Protein AF-A0A8T3WHV6-F1 (afdb_monomer)

Foldseek 3Di:
DDPPPQPCPVVQLVLCVVVVLQKGWDFDPDDPPCQVVVLVVVQVVCVPQADPCLLQLVDDPVPLVRDWKKWFKWFADPNDIDTPTIDHTDSVQWDDDPRDIDGQPPDDQDDLVSQLVAGEMETEMEDSNQDQHDDPNNRVVCSSVVVSLVVCVVVVRRHDFYKYWYQRNNVSHITIIGMDGDDD

Sequence (184 aa):
MAERVLIGTNEVIDFCKSKKCGYYPAATNSLPHYADFVNRFLTEKAERDLPRAQLDGNVNAANLEHLVEIGGLLKIKEGMMTEIYYAKPEQSMVRVEGDKVVSYGGVPFFPINYFEQGGDIIDWHSHPDGEGNLSDGDVEHMIKTFTPVKMLKEMGYPVGELYFVLYLPHKRNSVWFVPKKIEQ

Radius of gyration: 16.07 Å; Cα contacts (8 Å, |Δi|>4): 315; chains: 1; bounding box: 41×39×43 Å

Structure (mmCIF, N/CA/C/O backbone):
data_AF-A0A8T3WHV6-F1
#
_entry.id   AF-A0A8T3WHV6-F1
#
loop_
_atom_site.group_PDB
_atom_site.id
_atom_site.type_symbol
_atom_site.label_atom_id
_atom_site.label_alt_id
_atom_site.label_comp_id
_atom_site.label_asym_id
_atom_site.label_entity_id
_atom_site.label_seq_id
_atom_site.pdbx_PDB_ins_code
_atom_site.Cartn_x
_atom_site.Cartn_y
_atom_site.Cartn_z
_atom_site.occupancy
_atom_site.B_iso_or_equiv
_atom_site.auth_seq_id
_atom_site.auth_comp_id
_atom_site.auth_asym_id
_atom_site.auth_atom_id
_atom_site.pdbx_PDB_model_num
ATOM 1 N N . MET A 1 1 ? -9.565 -24.590 -4.083 1.00 34.44 1 MET A N 1
ATOM 2 C CA . MET A 1 1 ? -9.096 -23.282 -3.583 1.00 34.44 1 MET A CA 1
ATOM 3 C C . MET A 1 1 ? -7.616 -23.435 -3.302 1.00 34.44 1 MET A C 1
ATOM 5 O O . MET A 1 1 ? -7.276 -24.282 -2.492 1.00 34.44 1 MET A O 1
ATOM 9 N N . ALA A 1 2 ? -6.751 -22.756 -4.055 1.00 28.64 2 ALA A N 1
ATOM 10 C CA . ALA A 1 2 ? -5.309 -22.842 -3.842 1.00 28.64 2 ALA A CA 1
ATOM 11 C C . ALA A 1 2 ? -4.931 -21.920 -2.677 1.00 28.64 2 ALA A C 1
ATOM 13 O O . ALA A 1 2 ? -5.203 -20.721 -2.749 1.00 28.6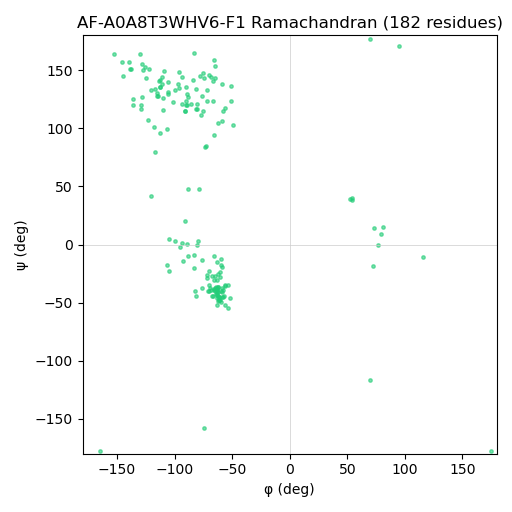4 2 ALA A O 1
ATOM 14 N N . GLU A 1 3 ? -4.334 -22.471 -1.619 1.00 31.12 3 GLU A N 1
ATOM 15 C CA . GLU A 1 3 ? -3.613 -21.67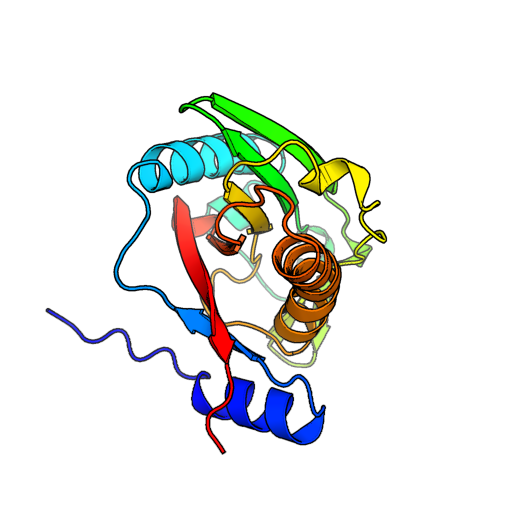4 -0.629 1.00 31.12 3 GLU A CA 1
ATOM 16 C C . GLU A 1 3 ? -2.502 -20.924 -1.363 1.00 31.12 3 GLU A C 1
ATOM 18 O O . GLU A 1 3 ? -1.505 -21.506 -1.790 1.00 31.12 3 GLU A O 1
ATOM 23 N N . ARG A 1 4 ? -2.680 -19.614 -1.545 1.00 38.31 4 ARG A N 1
ATOM 24 C CA . ARG A 1 4 ? -1.559 -18.726 -1.840 1.00 38.31 4 ARG A CA 1
ATOM 25 C C . ARG A 1 4 ? -0.774 -18.589 -0.544 1.00 38.31 4 ARG A C 1
ATOM 27 O O . ARG A 1 4 ? -1.024 -17.683 0.243 1.00 38.31 4 ARG A O 1
ATOM 34 N N . VAL A 1 5 ? 0.123 -19.538 -0.298 1.00 35.16 5 VAL A N 1
ATOM 35 C CA . VAL A 1 5 ? 1.152 -19.391 0.727 1.00 35.16 5 VAL A CA 1
ATOM 36 C C . VAL A 1 5 ? 2.004 -18.201 0.296 1.00 35.16 5 VAL A C 1
ATOM 38 O O . VAL A 1 5 ? 2.762 -18.291 -0.667 1.00 35.16 5 VAL A O 1
ATOM 41 N N . LEU A 1 6 ? 1.825 -17.063 0.967 1.00 45.34 6 LEU A N 1
ATOM 42 C CA . LEU A 1 6 ? 2.769 -15.954 0.908 1.00 45.34 6 LEU A CA 1
ATOM 43 C C . LEU A 1 6 ? 4.063 -16.435 1.556 1.00 45.34 6 LEU A C 1
ATOM 45 O O . LEU A 1 6 ? 4.218 -16.418 2.783 1.00 45.34 6 LEU A O 1
ATOM 49 N N . ILE A 1 7 ? 4.964 -16.929 0.710 1.00 42.69 7 ILE A N 1
ATOM 50 C CA . ILE A 1 7 ? 6.377 -17.073 1.045 1.00 42.69 7 ILE A CA 1
ATOM 51 C C . ILE A 1 7 ? 6.817 -15.699 1.575 1.00 42.69 7 ILE A C 1
ATOM 53 O O . ILE A 1 7 ? 6.563 -14.687 0.932 1.00 42.69 7 ILE A O 1
ATOM 57 N N . GLY A 1 8 ? 7.354 -15.659 2.795 1.00 53.41 8 GLY A N 1
ATOM 58 C CA . GLY A 1 8 ? 7.744 -14.413 3.469 1.00 53.41 8 GLY A CA 1
ATOM 59 C C . GLY A 1 8 ? 6.959 -14.079 4.741 1.00 53.41 8 GLY A C 1
ATOM 60 O O . GLY A 1 8 ? 7.405 -13.239 5.507 1.00 53.41 8 GLY A O 1
ATOM 61 N N . THR A 1 9 ? 5.851 -14.762 5.066 1.00 66.31 9 THR A N 1
ATOM 62 C CA . THR A 1 9 ? 5.112 -14.440 6.313 1.00 66.31 9 THR A CA 1
ATOM 63 C C . THR A 1 9 ? 5.956 -14.704 7.571 1.00 66.31 9 THR A C 1
ATOM 65 O O . THR A 1 9 ? 5.979 -13.879 8.479 1.00 66.31 9 THR A O 1
ATOM 68 N N . ASN A 1 10 ? 6.697 -15.819 7.618 1.00 76.44 10 ASN A N 1
ATOM 69 C CA . ASN A 1 10 ? 7.588 -16.120 8.748 1.00 76.44 10 ASN A CA 1
ATOM 70 C C . ASN A 1 10 ? 8.800 -15.183 8.788 1.00 76.44 10 ASN A C 1
ATOM 72 O O . ASN A 1 10 ? 9.152 -14.712 9.861 1.00 76.44 10 ASN A O 1
ATOM 76 N N . GLU A 1 11 ? 9.386 -14.862 7.633 1.00 77.38 11 GLU A N 1
ATOM 77 C CA . GLU A 1 11 ? 10.524 -13.937 7.535 1.00 77.38 11 GLU A CA 1
ATOM 78 C C . GLU A 1 11 ? 10.132 -12.529 7.998 1.00 77.38 11 GLU A C 1
ATOM 80 O O . GLU A 1 11 ? 10.835 -11.931 8.805 1.00 77.38 11 GLU A O 1
ATOM 85 N N . VAL A 1 12 ? 8.955 -12.044 7.592 1.00 81.38 12 VAL A N 1
ATOM 86 C CA . VAL A 1 12 ? 8.378 -10.773 8.049 1.00 81.38 12 VAL A CA 1
ATOM 87 C C . VAL A 1 12 ? 8.105 -10.795 9.554 1.00 81.38 12 VAL A C 1
ATOM 89 O O . VAL A 1 12 ? 8.436 -9.841 10.257 1.00 81.38 12 VAL A O 1
ATOM 92 N N . ILE A 1 13 ? 7.533 -11.881 10.086 1.00 84.25 13 ILE A N 1
ATOM 93 C CA . ILE A 1 13 ? 7.313 -12.027 11.532 1.00 84.25 13 ILE A CA 1
ATOM 94 C C . ILE A 1 13 ? 8.648 -12.002 12.287 1.00 84.25 13 ILE A C 1
ATOM 96 O O . ILE A 1 13 ? 8.760 -11.316 13.305 1.00 84.25 13 ILE A O 1
ATOM 100 N N . ASP A 1 14 ? 9.655 -12.728 11.810 1.00 85.06 14 ASP A N 1
ATOM 101 C CA . ASP A 1 14 ? 10.968 -12.815 12.446 1.00 85.06 14 ASP A CA 1
ATOM 102 C C . ASP A 1 14 ? 11.724 -11.485 12.361 1.00 85.06 14 ASP A C 1
ATOM 104 O O . ASP A 1 14 ? 12.290 -11.034 13.364 1.00 85.06 14 ASP A O 1
ATOM 108 N N . PHE A 1 15 ? 11.635 -10.784 11.229 1.00 83.62 15 PHE A N 1
ATOM 109 C CA . PHE A 1 15 ? 12.100 -9.408 11.088 1.00 83.62 15 PHE A CA 1
ATOM 110 C C . PHE A 1 15 ? 11.428 -8.505 12.128 1.00 83.62 15 PHE A C 1
ATOM 112 O O . PHE A 1 15 ? 12.119 -7.859 12.923 1.00 83.62 15 PHE A O 1
ATOM 119 N N . CYS A 1 16 ? 10.093 -8.520 12.221 1.00 84.69 16 CYS A N 1
ATOM 120 C CA . CYS A 1 16 ? 9.360 -7.710 13.192 1.00 84.69 16 CYS A CA 1
ATOM 121 C C . CYS A 1 16 ? 9.702 -8.062 14.649 1.00 84.69 16 CYS A C 1
ATOM 123 O O . CYS A 1 16 ? 9.774 -7.170 15.500 1.00 84.69 16 CYS A O 1
ATOM 125 N N . LYS A 1 17 ? 9.939 -9.343 14.963 1.00 85.50 17 LYS A N 1
ATOM 126 C CA . LYS A 1 17 ? 10.419 -9.777 16.284 1.00 85.50 17 LYS A CA 1
ATOM 127 C C . LYS A 1 17 ? 11.807 -9.208 16.572 1.00 85.50 17 LYS A C 1
ATOM 129 O O . LYS A 1 17 ? 12.012 -8.642 17.645 1.00 85.50 17 LYS A O 1
ATOM 134 N N . SER A 1 18 ? 12.732 -9.290 15.613 1.00 87.31 18 SER A N 1
ATOM 135 C CA . SER A 1 18 ? 14.101 -8.774 15.758 1.00 87.31 18 SER A CA 1
ATOM 136 C C . SER A 1 18 ? 14.135 -7.255 15.978 1.00 87.31 18 SER A C 1
ATOM 138 O O . SER A 1 18 ? 14.911 -6.753 16.7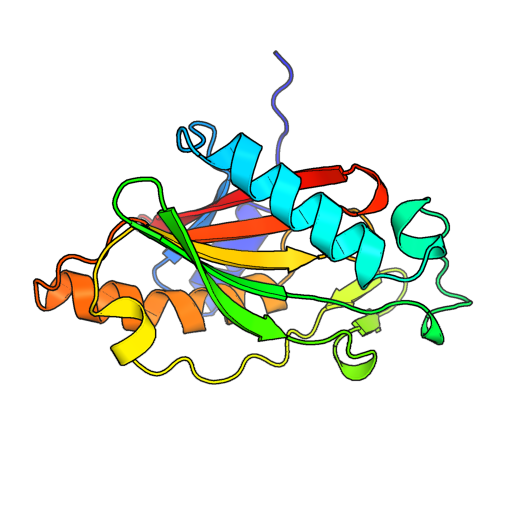92 1.00 87.31 18 SER A O 1
ATOM 140 N N . LYS A 1 19 ? 13.223 -6.527 15.323 1.00 82.19 19 LYS A N 1
ATOM 141 C CA . LYS A 1 19 ? 13.053 -5.070 15.412 1.00 82.19 19 LYS A CA 1
ATOM 142 C C . LYS A 1 19 ? 12.088 -4.632 16.526 1.00 82.19 19 LYS A C 1
ATOM 144 O O . LYS A 1 19 ? 11.880 -3.437 16.712 1.00 82.19 19 LYS A O 1
ATOM 149 N N . LYS A 1 20 ? 11.524 -5.577 17.293 1.00 84.44 20 LYS A N 1
ATOM 150 C CA . LYS A 1 20 ? 10.567 -5.345 18.396 1.00 84.44 20 LYS A CA 1
ATOM 151 C C . LYS A 1 20 ? 9.339 -4.513 17.991 1.00 84.44 20 LYS A C 1
ATOM 153 O O . LYS A 1 20 ? 8.860 -3.688 18.764 1.00 84.44 20 LYS A O 1
ATOM 158 N N 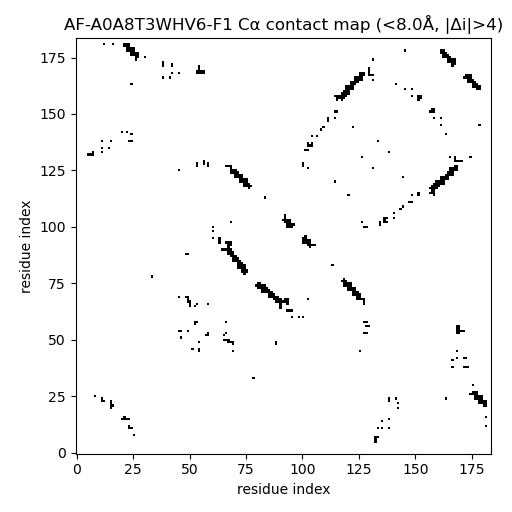. CYS A 1 21 ? 8.798 -4.749 16.799 1.00 82.44 21 CYS A N 1
ATOM 159 C CA . CYS A 1 21 ? 7.704 -3.953 16.228 1.00 82.44 21 CYS A CA 1
ATOM 160 C C . CYS A 1 21 ? 6.353 -4.162 16.934 1.00 82.44 21 CYS A C 1
ATOM 162 O O . CYS A 1 21 ? 5.455 -3.331 16.827 1.00 82.44 21 CYS A O 1
ATOM 164 N N . GLY A 1 22 ? 6.167 -5.298 17.616 1.00 84.12 22 GLY A N 1
ATOM 165 C CA . GLY A 1 22 ? 4.909 -5.693 18.268 1.00 84.12 22 GLY A CA 1
ATOM 166 C C . GLY A 1 22 ? 3.783 -6.111 17.310 1.00 84.12 22 GLY A C 1
ATOM 167 O O . GLY A 1 22 ? 2.856 -6.798 17.740 1.00 84.12 22 GLY A O 1
ATOM 168 N N . TYR A 1 23 ? 3.873 -5.742 16.029 1.00 87.62 23 TYR A N 1
ATOM 169 C CA . TYR A 1 23 ? 2.913 -6.041 14.967 1.00 87.62 23 TYR A CA 1
ATOM 170 C C . TYR A 1 23 ? 3.633 -6.402 13.663 1.00 87.62 23 TYR A C 1
ATOM 172 O O . TYR A 1 23 ? 4.778 -5.996 13.467 1.00 87.62 23 TYR A O 1
ATOM 180 N N . TYR A 1 24 ? 2.946 -7.132 12.784 1.00 85.81 24 TYR A N 1
ATOM 181 C CA . TYR A 1 24 ? 3.403 -7.494 11.442 1.00 85.81 24 TYR A CA 1
ATOM 182 C C . TYR A 1 24 ? 2.251 -7.379 10.424 1.00 85.81 24 TYR A C 1
ATOM 184 O O . TYR A 1 24 ? 1.087 -7.555 10.803 1.00 85.81 24 TYR A O 1
ATOM 192 N N . PRO A 1 25 ? 2.533 -7.090 9.143 1.00 86.12 25 PRO A N 1
ATOM 193 C CA . PRO A 1 25 ? 1.523 -7.121 8.093 1.00 86.12 25 PRO A CA 1
ATOM 194 C C . PRO A 1 25 ? 1.149 -8.569 7.785 1.00 86.12 25 PRO A C 1
ATOM 196 O O . PRO A 1 25 ? 1.995 -9.389 7.436 1.00 86.12 25 PRO A O 1
ATOM 199 N N . ALA A 1 26 ? -0.136 -8.890 7.887 1.00 86.00 26 ALA A N 1
ATOM 200 C CA . ALA A 1 26 ? -0.658 -10.193 7.511 1.00 86.00 26 ALA A CA 1
ATOM 201 C C . ALA A 1 26 ? -1.638 -10.038 6.359 1.00 86.00 26 ALA A C 1
ATOM 203 O O . ALA A 1 26 ? -2.536 -9.195 6.421 1.00 86.00 26 ALA A O 1
ATOM 204 N N . ALA A 1 27 ? -1.512 -10.882 5.338 1.00 85.50 27 ALA A N 1
ATOM 205 C CA . ALA A 1 27 ? -2.496 -10.893 4.271 1.00 85.50 27 ALA A CA 1
ATOM 206 C C . ALA A 1 27 ? -3.892 -11.192 4.820 1.00 85.50 27 ALA A C 1
ATOM 208 O O . ALA A 1 27 ? -4.074 -12.043 5.700 1.00 85.50 27 ALA A O 1
ATOM 209 N N . THR A 1 28 ? -4.877 -10.463 4.305 1.00 82.56 28 THR A N 1
ATOM 210 C CA . THR A 1 28 ? -6.274 -10.663 4.681 1.00 82.56 28 THR A CA 1
ATOM 211 C C . THR A 1 28 ? -7.005 -11.491 3.630 1.00 82.56 28 THR A C 1
ATOM 213 O O . THR A 1 28 ? -6.939 -11.214 2.436 1.00 82.56 28 THR A O 1
ATOM 216 N N . ASN A 1 29 ? -7.747 -12.499 4.095 1.00 78.44 29 ASN A N 1
ATOM 217 C CA . ASN A 1 29 ? -8.675 -13.272 3.263 1.00 78.44 29 ASN A CA 1
ATOM 218 C C . ASN A 1 29 ? -10.076 -12.642 3.218 1.00 78.44 29 ASN A C 1
ATOM 220 O O . ASN A 1 29 ? -10.924 -13.080 2.446 1.00 78.44 29 ASN A O 1
ATOM 224 N N . SER A 1 30 ? -10.328 -11.634 4.058 1.00 85.50 30 SER A N 1
ATOM 225 C CA . SER A 1 30 ? -11.585 -10.893 4.106 1.00 85.50 30 SER A CA 1
ATOM 226 C C . SER A 1 30 ? -11.318 -9.473 3.638 1.00 85.50 30 SER A C 1
ATOM 228 O O . SER A 1 30 ? -10.856 -8.627 4.408 1.00 85.50 30 SER A O 1
ATOM 230 N N . LEU A 1 31 ? -11.571 -9.230 2.355 1.00 91.00 31 LEU A N 1
ATOM 231 C CA . LEU A 1 31 ? -11.458 -7.899 1.777 1.00 91.00 31 LEU A CA 1
ATOM 232 C C . LEU A 1 31 ? -12.643 -7.028 2.222 1.00 91.00 31 LEU A C 1
ATOM 234 O O . LEU A 1 31 ? -13.762 -7.535 2.342 1.00 91.00 31 LEU A O 1
ATOM 238 N N . PRO A 1 32 ? -12.428 -5.726 2.466 1.00 92.31 32 PRO A N 1
ATOM 239 C CA . PRO A 1 32 ? -13.531 -4.811 2.711 1.00 92.31 32 PRO A CA 1
ATOM 240 C C . PRO A 1 32 ? -14.420 -4.683 1.465 1.00 92.31 32 PRO A C 1
ATOM 242 O O . PRO A 1 32 ? -13.954 -4.826 0.336 1.00 92.31 32 PRO A O 1
ATOM 245 N N . HIS A 1 33 ? -15.701 -4.354 1.653 1.00 94.25 33 HIS A N 1
ATOM 246 C CA . HIS A 1 33 ? -16.686 -4.250 0.563 1.00 94.25 33 HIS A CA 1
ATOM 247 C C . HIS A 1 33 ? -16.319 -3.221 -0.526 1.00 94.25 33 HIS A C 1
ATOM 249 O O . HIS A 1 33 ? -16.843 -3.278 -1.634 1.00 94.25 33 HIS A O 1
ATOM 255 N N . TYR A 1 34 ? -15.424 -2.279 -0.220 1.00 94.69 34 TYR A N 1
ATOM 256 C CA . TYR A 1 34 ? -14.928 -1.257 -1.142 1.00 94.69 34 TYR A CA 1
ATOM 257 C C . TYR A 1 34 ? -13.628 -1.650 -1.872 1.00 94.69 34 TYR A C 1
ATOM 259 O O . TYR A 1 34 ? -13.114 -0.853 -2.658 1.00 94.69 34 TYR A O 1
ATOM 267 N N . ALA A 1 35 ? -13.077 -2.850 -1.645 1.00 95.44 35 ALA A N 1
ATOM 268 C CA . ALA A 1 35 ? -11.784 -3.261 -2.202 1.00 95.44 35 ALA A CA 1
ATOM 269 C C . ALA A 1 35 ? -11.743 -3.228 -3.740 1.00 95.44 35 ALA A C 1
ATOM 271 O O . ALA A 1 35 ? -10.767 -2.744 -4.312 1.00 95.44 35 ALA A O 1
ATOM 272 N N . ASP A 1 36 ? -12.813 -3.663 -4.411 1.00 94.88 36 ASP A N 1
ATOM 273 C CA . ASP A 1 36 ? -12.897 -3.664 -5.880 1.00 94.88 36 ASP A CA 1
ATOM 274 C C . ASP A 1 36 ? -12.832 -2.250 -6.467 1.00 94.88 36 ASP A C 1
ATOM 276 O O . ASP A 1 36 ? -12.225 -2.002 -7.512 1.00 94.88 36 ASP A O 1
ATOM 280 N N . PHE A 1 37 ? -13.467 -1.302 -5.784 1.00 95.31 37 PHE A N 1
ATOM 281 C CA . PHE A 1 37 ? -13.465 0.098 -6.175 1.00 95.31 37 PHE A CA 1
ATOM 282 C C . PHE A 1 37 ? -12.087 0.739 -5.946 1.00 95.31 37 PHE A C 1
ATOM 284 O O . PHE A 1 37 ? -11.605 1.459 -6.820 1.00 95.31 37 PHE A O 1
ATOM 291 N N . VAL A 1 38 ? -11.419 0.418 -4.834 1.00 96.56 38 VAL A N 1
ATOM 292 C CA . VAL A 1 38 ? -10.037 0.854 -4.583 1.00 96.56 38 VAL A CA 1
ATOM 293 C C . VAL A 1 38 ? -9.105 0.292 -5.654 1.00 96.56 38 VAL A C 1
ATOM 295 O O . VAL A 1 38 ? -8.361 1.052 -6.261 1.00 96.56 38 VAL A O 1
ATOM 298 N N . ASN A 1 39 ? -9.192 -1.003 -5.973 1.00 97.00 39 ASN A N 1
ATOM 299 C CA . ASN A 1 39 ? -8.357 -1.608 -7.014 1.00 97.00 39 ASN A CA 1
ATOM 300 C C . ASN A 1 39 ? -8.541 -0.925 -8.379 1.00 97.00 39 ASN A C 1
ATOM 302 O O . ASN A 1 39 ? -7.570 -0.703 -9.102 1.00 97.00 39 ASN A O 1
ATOM 306 N N . ARG A 1 40 ? -9.778 -0.551 -8.726 1.00 97.44 40 ARG A N 1
ATOM 307 C CA . ARG A 1 40 ? -10.066 0.198 -9.956 1.00 97.44 40 ARG A CA 1
ATOM 308 C C . ARG A 1 40 ? -9.392 1.564 -9.961 1.00 97.44 40 ARG A C 1
ATOM 310 O O . ARG A 1 40 ? -8.712 1.890 -10.926 1.00 97.44 40 ARG A O 1
ATOM 317 N N . PHE A 1 41 ? -9.524 2.318 -8.873 1.00 97.38 41 PHE A N 1
ATOM 318 C CA . PHE A 1 41 ? -8.853 3.607 -8.726 1.00 97.38 41 PHE A CA 1
ATOM 319 C C . PHE A 1 41 ? -7.330 3.478 -8.853 1.00 97.38 41 PHE A C 1
ATOM 321 O O . PHE A 1 41 ? -6.704 4.250 -9.578 1.00 97.38 41 PHE A O 1
ATOM 328 N N . LEU A 1 42 ? -6.734 2.476 -8.198 1.00 96.38 42 LEU A N 1
ATOM 329 C CA . LEU A 1 42 ? -5.297 2.214 -8.286 1.00 96.38 42 LEU A CA 1
ATOM 330 C C . LEU A 1 42 ? -4.877 1.820 -9.704 1.00 96.38 42 LEU A C 1
ATOM 332 O O . LEU A 1 42 ? -3.832 2.264 -10.172 1.00 96.38 42 LEU A O 1
ATOM 336 N N . THR A 1 43 ? -5.718 1.066 -10.414 1.00 96.75 43 THR A N 1
ATOM 337 C CA . THR A 1 43 ? -5.491 0.716 -11.821 1.00 96.75 43 THR A CA 1
ATOM 338 C C . THR A 1 43 ? -5.479 1.952 -12.709 1.00 96.75 43 THR A C 1
ATOM 340 O O . THR A 1 43 ? -4.503 2.179 -13.416 1.00 96.75 43 THR A O 1
ATOM 343 N N . GLU A 1 44 ? -6.508 2.794 -12.628 1.00 96.56 44 GLU A N 1
ATOM 344 C CA . GLU A 1 44 ? -6.604 4.032 -13.413 1.00 96.56 44 GLU A CA 1
ATOM 345 C C . GLU A 1 44 ? -5.436 4.985 -13.116 1.00 96.56 44 GLU A C 1
ATOM 347 O O . GLU A 1 44 ? -4.874 5.614 -14.014 1.00 96.56 44 GLU A O 1
ATOM 352 N N . LYS A 1 45 ? -5.038 5.078 -11.843 1.00 95.25 45 LYS A N 1
ATOM 353 C CA . LYS A 1 45 ? -3.909 5.903 -11.410 1.00 95.25 45 LYS A CA 1
ATOM 354 C C . LYS A 1 45 ? -2.579 5.354 -11.934 1.00 95.25 45 LYS A C 1
ATOM 356 O O . LYS A 1 45 ? -1.789 6.119 -12.479 1.00 95.25 45 LYS A O 1
ATOM 361 N N . ALA A 1 46 ? -2.361 4.046 -11.856 1.00 93.69 46 ALA A N 1
ATOM 362 C CA . ALA A 1 46 ? -1.182 3.402 -12.419 1.00 93.69 46 ALA A CA 1
ATOM 363 C C . ALA A 1 46 ? -1.101 3.534 -13.945 1.00 93.69 46 ALA A C 1
ATOM 365 O O . ALA A 1 46 ? -0.026 3.791 -14.472 1.00 93.69 46 ALA A O 1
ATOM 366 N N . GLU A 1 47 ? -2.219 3.408 -14.661 1.00 94.69 47 GLU A N 1
ATOM 367 C CA . GLU A 1 47 ? -2.249 3.572 -16.120 1.00 94.69 47 GLU A CA 1
ATOM 368 C C . GLU A 1 47 ? -1.913 4.996 -16.576 1.00 94.69 47 GLU A C 1
ATOM 370 O O . GLU A 1 47 ? -1.394 5.180 -17.677 1.00 94.69 47 GLU A O 1
ATOM 375 N N . ARG A 1 48 ? -2.181 5.996 -15.729 1.00 94.44 48 ARG A N 1
ATOM 376 C CA . ARG A 1 48 ? -1.816 7.392 -15.982 1.00 94.44 48 ARG A CA 1
ATOM 377 C C . ARG A 1 48 ? -0.356 7.688 -15.641 1.00 94.44 48 ARG A C 1
ATOM 379 O O . ARG A 1 48 ? 0.301 8.400 -16.396 1.00 94.44 48 ARG A O 1
ATOM 386 N N . ASP A 1 49 ? 0.115 7.194 -14.497 1.00 92.56 49 ASP A N 1
ATOM 387 C CA . ASP A 1 49 ? 1.332 7.711 -13.866 1.00 92.56 49 ASP A CA 1
ATOM 388 C C . ASP A 1 49 ? 2.541 6.765 -13.984 1.00 92.56 49 ASP A C 1
ATOM 390 O O . ASP A 1 49 ? 3.675 7.214 -13.808 1.00 92.56 49 ASP A O 1
ATOM 394 N N . LEU A 1 50 ? 2.335 5.477 -14.295 1.00 90.00 50 LEU A N 1
ATOM 395 C CA . LEU A 1 50 ? 3.429 4.521 -14.473 1.00 90.00 50 LEU A CA 1
ATOM 396 C C . LEU A 1 50 ? 3.868 4.393 -15.942 1.00 90.00 50 LEU A C 1
ATOM 398 O O . LEU A 1 50 ? 3.040 4.365 -16.856 1.00 90.00 50 LEU A O 1
ATOM 402 N N . PRO A 1 51 ? 5.176 4.212 -16.186 1.00 89.12 51 PRO A N 1
ATOM 403 C CA . PRO A 1 51 ? 5.724 3.803 -17.466 1.00 89.12 51 PRO A CA 1
ATOM 404 C C . PRO A 1 51 ? 5.040 2.554 -18.018 1.00 89.12 51 PRO A C 1
ATOM 406 O O . PRO A 1 51 ? 4.844 1.550 -17.327 1.00 89.12 51 PRO A O 1
ATOM 409 N N . ARG A 1 52 ? 4.749 2.583 -19.323 1.00 88.62 52 ARG A N 1
ATOM 410 C CA . ARG A 1 52 ? 4.044 1.494 -20.007 1.00 88.62 52 ARG A CA 1
ATOM 411 C C . ARG A 1 52 ? 4.734 0.133 -19.846 1.00 88.62 52 ARG A C 1
ATOM 413 O O . ARG A 1 52 ? 4.056 -0.875 -19.680 1.00 88.62 52 ARG A O 1
ATOM 420 N N . ALA A 1 53 ? 6.066 0.114 -19.808 1.00 86.00 53 ALA A N 1
ATOM 421 C CA . ALA A 1 53 ? 6.848 -1.104 -19.606 1.00 86.00 53 ALA A CA 1
ATOM 422 C C . ALA A 1 53 ? 6.519 -1.827 -18.282 1.00 86.00 53 ALA A C 1
ATOM 424 O O . ALA A 1 53 ? 6.432 -3.054 -18.277 1.00 86.00 53 ALA A O 1
ATOM 425 N N . GLN A 1 54 ? 6.258 -1.090 -17.191 1.00 86.81 54 GLN A N 1
ATOM 426 C CA . GLN A 1 54 ? 5.857 -1.670 -15.900 1.00 86.81 54 GLN A CA 1
ATOM 427 C C . GLN A 1 54 ? 4.439 -2.261 -15.946 1.00 86.81 54 GLN A C 1
ATOM 429 O O . GLN A 1 54 ? 4.168 -3.293 -15.332 1.00 86.81 54 GLN A O 1
ATOM 434 N N . LEU A 1 55 ? 3.532 -1.642 -16.709 1.00 89.62 55 LEU A N 1
ATOM 435 C CA . LEU A 1 55 ? 2.153 -2.118 -16.897 1.00 89.62 55 LEU A CA 1
ATOM 436 C C . LEU A 1 55 ? 2.064 -3.374 -17.773 1.00 89.62 55 LEU A C 1
ATOM 438 O O . LEU A 1 55 ? 1.103 -4.141 -17.663 1.00 89.62 55 LEU A O 1
ATOM 442 N N . ASP A 1 56 ? 3.043 -3.566 -18.652 1.00 88.06 56 ASP A N 1
ATOM 443 C CA . ASP A 1 56 ? 3.115 -4.709 -19.562 1.00 88.06 56 ASP A CA 1
ATOM 444 C C . ASP A 1 56 ? 3.992 -5.850 -19.001 1.00 88.06 56 ASP A C 1
ATOM 446 O O . ASP A 1 56 ? 4.097 -6.902 -19.624 1.00 88.06 56 ASP A O 1
ATOM 450 N N . GLY A 1 57 ? 4.603 -5.671 -17.821 1.00 80.56 57 GLY A N 1
ATOM 451 C CA . GLY A 1 57 ? 5.479 -6.672 -17.195 1.00 80.56 57 GLY A CA 1
ATOM 452 C C . GLY A 1 57 ? 6.845 -6.818 -17.875 1.00 80.56 57 GLY A C 1
ATOM 453 O O . GLY A 1 57 ? 7.574 -7.765 -17.599 1.00 80.56 57 GLY A O 1
ATOM 454 N N . ASN A 1 58 ? 7.215 -5.873 -18.740 1.00 78.25 58 ASN A N 1
ATOM 455 C CA . ASN A 1 58 ? 8.492 -5.846 -19.453 1.00 78.25 58 ASN A CA 1
ATOM 456 C C . ASN A 1 58 ? 9.564 -5.122 -18.627 1.00 78.25 58 ASN A C 1
ATOM 458 O O . ASN A 1 58 ? 10.252 -4.224 -19.117 1.00 78.25 58 ASN A O 1
ATOM 462 N N . VAL A 1 59 ? 9.667 -5.484 -17.350 1.00 71.94 59 VAL A N 1
ATOM 463 C CA . VAL A 1 59 ? 10.648 -4.926 -16.419 1.00 71.94 59 VAL A CA 1
ATOM 464 C C . VAL A 1 59 ? 11.915 -5.766 -16.499 1.00 71.94 59 VAL A C 1
ATOM 466 O O . VAL A 1 59 ? 11.882 -6.970 -16.260 1.00 71.94 59 VAL A O 1
ATOM 469 N N . ASN A 1 60 ? 13.038 -5.147 -16.861 1.00 66.31 60 ASN A N 1
ATOM 470 C CA . ASN A 1 60 ? 14.342 -5.797 -16.817 1.00 66.31 60 ASN A CA 1
ATOM 471 C C . ASN A 1 60 ? 15.329 -4.963 -15.989 1.00 66.31 60 ASN A C 1
ATOM 473 O O . ASN A 1 60 ? 15.225 -3.738 -15.907 1.00 66.31 60 ASN A O 1
ATOM 477 N N . ALA A 1 61 ? 16.319 -5.636 -15.402 1.00 62.06 61 ALA A N 1
ATOM 478 C CA . ALA A 1 61 ? 17.372 -4.986 -14.623 1.00 62.06 61 ALA A CA 1
ATOM 479 C C . ALA A 1 61 ? 18.291 -4.076 -15.466 1.00 62.06 61 ALA A C 1
ATOM 481 O O . ALA A 1 61 ? 19.103 -3.341 -14.915 1.00 62.06 61 ALA A O 1
ATOM 482 N N . ALA A 1 62 ? 18.177 -4.118 -16.797 1.00 62.69 62 ALA A N 1
ATOM 483 C CA . ALA A 1 62 ? 18.940 -3.261 -17.699 1.00 62.69 62 ALA A CA 1
ATOM 484 C C . ALA A 1 62 ? 18.308 -1.866 -17.880 1.00 62.69 62 ALA A C 1
ATOM 486 O O . ALA A 1 62 ? 19.017 -0.938 -18.251 1.00 62.69 62 ALA A O 1
ATOM 487 N N . ASN A 1 63 ? 17.013 -1.703 -17.577 1.00 64.56 63 ASN A N 1
ATOM 488 C CA . ASN A 1 63 ? 16.233 -0.484 -17.820 1.00 64.56 63 ASN A CA 1
ATOM 489 C C . ASN A 1 63 ? 15.647 0.098 -16.520 1.00 64.56 63 ASN A C 1
ATOM 491 O O . ASN A 1 63 ? 14.492 0.524 -16.467 1.00 64.56 63 ASN A O 1
ATOM 495 N N . LEU A 1 64 ? 16.441 0.102 -15.449 1.00 63.59 64 LEU A N 1
ATOM 496 C CA . LEU A 1 64 ? 16.025 0.556 -14.113 1.00 63.59 64 LEU A CA 1
ATOM 497 C C . LEU A 1 64 ? 15.634 2.029 -14.056 1.00 63.59 64 LEU A C 1
ATOM 499 O O . LEU A 1 64 ? 14.793 2.412 -13.253 1.00 63.59 64 LEU A O 1
ATOM 503 N N . GLU A 1 65 ? 16.174 2.834 -14.965 1.00 60.62 65 GLU A N 1
ATOM 504 C CA . GLU A 1 65 ? 15.770 4.224 -15.188 1.00 60.62 65 GLU A CA 1
ATOM 505 C C . GLU A 1 65 ? 14.290 4.380 -15.584 1.00 60.62 65 GLU A C 1
ATOM 507 O O . GLU A 1 65 ? 13.747 5.483 -15.560 1.00 60.62 65 GLU A O 1
ATOM 512 N N . HIS A 1 66 ? 13.601 3.294 -15.935 1.00 69.31 66 HIS A N 1
ATOM 513 C CA . HIS A 1 66 ? 12.173 3.297 -16.247 1.00 69.31 66 HIS A CA 1
ATOM 514 C C . HIS A 1 66 ? 11.310 2.695 -15.142 1.00 69.31 66 HIS A C 1
ATOM 516 O O . HIS A 1 66 ? 10.105 2.568 -15.343 1.00 69.31 66 HIS A O 1
ATOM 522 N N . LEU A 1 67 ? 11.892 2.319 -14.000 1.00 79.12 67 LEU A N 1
ATOM 523 C CA . LEU A 1 67 ? 11.125 1.877 -12.846 1.00 79.12 67 LEU A CA 1
ATOM 524 C C . LEU A 1 67 ? 10.879 3.050 -11.920 1.00 79.12 67 LEU A C 1
ATOM 526 O O . LEU A 1 67 ? 11.799 3.689 -11.416 1.00 79.12 67 LEU A O 1
ATOM 530 N N . VAL A 1 68 ? 9.603 3.317 -11.709 1.00 85.00 68 VAL A N 1
ATOM 531 C CA . VAL A 1 68 ? 9.140 4.281 -10.726 1.00 85.00 68 VAL A CA 1
ATOM 532 C C . VAL A 1 68 ? 8.107 3.629 -9.840 1.00 85.00 68 VAL A C 1
ATOM 534 O O . VAL A 1 68 ? 7.420 2.674 -10.224 1.00 85.00 68 VAL A O 1
ATOM 537 N N . GLU A 1 69 ? 7.997 4.195 -8.655 1.00 85.69 69 GLU A N 1
ATOM 538 C CA . GLU A 1 69 ? 6.983 3.837 -7.694 1.00 85.69 69 GLU A CA 1
ATOM 539 C C . GLU A 1 69 ? 6.033 4.997 -7.484 1.00 85.69 69 GLU A C 1
ATOM 541 O O . GLU A 1 69 ? 6.442 6.158 -7.444 1.00 85.69 69 GLU A O 1
ATOM 546 N N . ILE A 1 70 ? 4.756 4.667 -7.358 1.00 89.75 70 ILE A N 1
ATOM 547 C CA . ILE A 1 70 ? 3.723 5.595 -6.928 1.00 89.75 70 ILE A CA 1
ATOM 548 C C . ILE A 1 70 ? 3.049 5.018 -5.698 1.00 89.75 70 ILE A C 1
ATOM 550 O O . ILE A 1 70 ? 2.935 3.804 -5.551 1.00 89.75 70 ILE A O 1
ATOM 554 N N . GLY A 1 71 ? 2.548 5.887 -4.837 1.00 91.44 71 GLY A N 1
ATOM 555 C CA . GLY A 1 71 ? 1.831 5.460 -3.648 1.00 91.44 71 GLY A CA 1
ATOM 556 C C . GLY A 1 71 ? 1.053 6.593 -3.025 1.00 91.44 71 GLY A C 1
ATOM 557 O O . GLY A 1 71 ? 1.015 7.709 -3.546 1.00 91.44 71 GLY A O 1
ATOM 558 N N . GLY A 1 72 ? 0.406 6.319 -1.906 1.00 91.75 72 GLY A N 1
ATOM 559 C CA . GLY A 1 72 ? -0.397 7.320 -1.241 1.00 91.75 72 GLY A CA 1
ATOM 560 C C . GLY A 1 72 ? -1.162 6.802 -0.041 1.00 91.75 72 GLY A C 1
ATOM 561 O O . GLY A 1 72 ? -1.099 5.633 0.327 1.00 91.75 72 GLY A O 1
ATOM 562 N N . LEU A 1 73 ? -1.933 7.717 0.537 1.00 92.31 73 LEU A N 1
ATOM 563 C CA . LEU A 1 73 ? -2.913 7.410 1.566 1.00 92.31 73 LEU A CA 1
ATOM 564 C C . LEU A 1 73 ? -4.308 7.717 1.040 1.00 92.31 73 LEU A C 1
ATOM 566 O O . LEU A 1 73 ? -4.583 8.838 0.601 1.00 92.31 73 LEU A O 1
ATOM 570 N N . LEU A 1 74 ? -5.202 6.741 1.140 1.00 94.50 74 LEU A N 1
ATOM 571 C CA . LEU A 1 74 ? -6.629 6.911 0.900 1.00 94.50 74 LEU A CA 1
ATOM 572 C C . LEU A 1 74 ? -7.377 6.808 2.225 1.00 94.50 74 LEU A C 1
ATOM 574 O O . LEU A 1 74 ? -6.980 6.078 3.131 1.00 94.50 74 LEU A O 1
ATOM 578 N N . LYS A 1 75 ? -8.495 7.517 2.311 1.00 94.12 75 LYS A N 1
ATOM 579 C CA . LYS A 1 75 ? -9.466 7.398 3.396 1.00 94.12 75 LYS A CA 1
ATOM 580 C C . LYS A 1 75 ? -10.813 7.004 2.833 1.00 94.12 75 LYS A C 1
ATOM 582 O O . LYS A 1 75 ? -11.271 7.642 1.886 1.00 94.12 75 LYS A O 1
ATOM 587 N N . ILE A 1 76 ? -11.448 6.013 3.448 1.00 95.31 76 ILE A N 1
ATOM 588 C CA . ILE A 1 76 ? -12.821 5.602 3.164 1.00 95.31 76 ILE A CA 1
ATOM 589 C C . ILE A 1 76 ? -13.703 5.984 4.347 1.00 95.31 76 ILE A C 1
ATOM 591 O O . ILE A 1 76 ? -13.552 5.463 5.450 1.00 95.31 76 ILE A O 1
ATOM 595 N N . LYS A 1 77 ? -14.653 6.891 4.124 1.00 93.44 77 LYS A N 1
ATOM 596 C CA . LYS A 1 77 ? -15.637 7.289 5.133 1.00 93.44 77 LYS A CA 1
ATOM 597 C C . LYS A 1 77 ? -17.009 7.372 4.488 1.00 93.44 77 LYS A C 1
ATOM 599 O O . LYS A 1 77 ? -17.168 8.057 3.484 1.00 93.44 77 LYS A O 1
ATOM 604 N N . GLU A 1 78 ? -17.981 6.658 5.058 1.00 90.25 78 GLU A N 1
ATOM 605 C CA . GLU A 1 78 ? -19.377 6.664 4.585 1.00 90.25 78 GLU A CA 1
ATOM 606 C C . GLU A 1 78 ? -19.497 6.317 3.085 1.00 90.25 78 GLU A C 1
ATOM 608 O O . GLU A 1 78 ? -20.285 6.899 2.346 1.00 90.25 78 GLU A O 1
ATOM 613 N N . GLY A 1 79 ? -18.668 5.377 2.614 1.00 87.62 79 GLY A N 1
ATOM 614 C CA . GLY A 1 79 ? -18.626 4.956 1.208 1.00 87.62 79 GLY A CA 1
ATOM 615 C C . GLY A 1 79 ? -17.920 5.932 0.260 1.00 87.62 79 GLY A C 1
ATOM 616 O O . GLY A 1 79 ? -17.799 5.639 -0.927 1.00 87.62 79 GLY A O 1
ATOM 617 N N . MET A 1 80 ? -17.418 7.066 0.756 1.00 92.62 80 MET A N 1
ATOM 618 C CA . MET A 1 80 ? -16.637 8.014 -0.034 1.00 92.62 80 MET A CA 1
ATOM 619 C C . MET A 1 80 ? -15.143 7.784 0.154 1.00 92.62 80 MET A C 1
ATOM 621 O O . MET A 1 80 ? -14.662 7.674 1.283 1.00 92.62 80 MET A O 1
ATOM 625 N N . MET A 1 81 ? -14.401 7.791 -0.952 1.00 95.19 81 MET A N 1
ATOM 626 C CA . MET A 1 81 ? -12.941 7.783 -0.930 1.00 95.19 81 MET A CA 1
ATOM 627 C C . MET A 1 81 ? -12.379 9.180 -1.092 1.00 95.19 81 MET A C 1
ATOM 629 O O . MET A 1 81 ? -12.821 9.954 -1.938 1.00 95.19 81 MET A O 1
ATOM 633 N N . THR A 1 82 ? -11.356 9.481 -0.310 1.00 94.38 82 THR A N 1
ATOM 634 C CA . THR A 1 82 ? -10.558 10.696 -0.440 1.00 94.38 82 THR A CA 1
ATOM 635 C C . THR A 1 82 ? -9.091 10.310 -0.500 1.00 94.38 82 THR A C 1
ATOM 637 O O . THR A 1 82 ? -8.607 9.613 0.388 1.00 94.38 82 THR A O 1
ATOM 640 N N . GLU A 1 83 ? -8.379 10.773 -1.525 1.00 93.38 83 GLU A N 1
ATOM 641 C CA . GLU A 1 83 ? -6.919 10.700 -1.555 1.00 93.38 83 GLU A CA 1
ATOM 642 C C . GLU A 1 83 ? -6.359 11.796 -0.643 1.00 93.38 83 GLU A C 1
ATOM 644 O O . GLU A 1 83 ? -6.525 12.984 -0.908 1.00 93.38 83 GLU A O 1
ATOM 649 N N . ILE A 1 84 ? -5.759 11.389 0.476 1.00 90.94 84 ILE A N 1
ATOM 650 C CA . ILE A 1 84 ? -5.182 12.302 1.469 1.00 90.94 84 ILE A CA 1
ATOM 651 C C . ILE A 1 84 ? -3.783 12.732 1.035 1.00 90.94 84 ILE A C 1
ATOM 653 O O . ILE A 1 84 ? -3.391 13.885 1.203 1.00 90.94 84 ILE A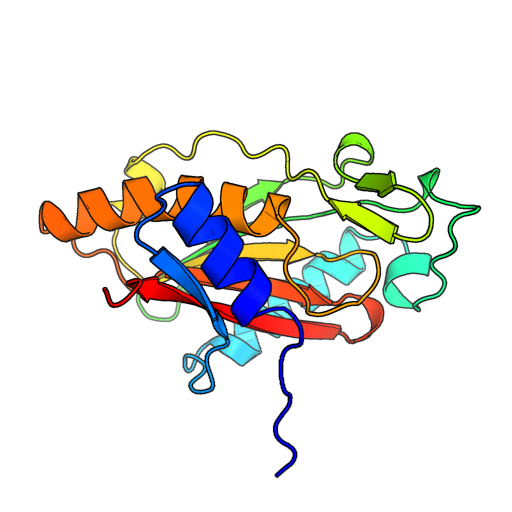 O 1
ATOM 657 N N . TYR A 1 85 ? -3.026 11.782 0.496 1.00 89.88 85 TYR A N 1
ATOM 658 C CA . TYR A 1 85 ? -1.651 11.980 0.083 1.00 89.88 85 TYR A CA 1
ATOM 659 C C . TYR A 1 85 ? -1.361 11.146 -1.158 1.00 89.88 85 TYR A C 1
ATOM 661 O O . TYR A 1 85 ? -1.853 10.025 -1.282 1.00 89.88 85 TYR A O 1
ATOM 669 N N . TYR A 1 86 ? -0.528 11.691 -2.039 1.00 90.44 86 TYR A N 1
ATOM 670 C CA . TYR A 1 86 ? -0.026 11.006 -3.217 1.00 90.44 86 TYR A CA 1
ATOM 671 C C . TYR A 1 86 ? 1.470 11.280 -3.377 1.00 90.44 86 TYR A C 1
ATOM 673 O O . TYR A 1 86 ? 1.885 12.434 -3.525 1.00 90.44 86 TYR A O 1
ATOM 681 N N . ALA A 1 87 ? 2.262 10.211 -3.359 1.00 85.81 87 ALA A N 1
ATOM 682 C CA . ALA A 1 87 ? 3.655 10.217 -3.766 1.00 85.81 87 ALA A CA 1
ATOM 683 C C . ALA A 1 87 ? 3.704 10.139 -5.294 1.00 85.81 87 ALA A C 1
ATOM 685 O O . ALA A 1 87 ? 3.236 9.172 -5.902 1.00 85.81 87 ALA A O 1
ATOM 686 N N . LYS A 1 88 ? 4.236 11.198 -5.909 1.00 80.62 88 LYS A N 1
ATOM 687 C CA . LYS A 1 88 ? 4.441 11.253 -7.358 1.00 80.62 88 LYS A CA 1
ATOM 688 C C . LYS A 1 88 ? 5.489 10.216 -7.783 1.00 80.62 88 LYS A C 1
ATOM 690 O O . LYS A 1 88 ? 6.306 9.834 -6.951 1.00 80.62 88 LYS A O 1
ATOM 695 N N . PRO A 1 89 ? 5.495 9.808 -9.065 1.00 80.81 89 PRO A N 1
ATOM 696 C CA . PRO A 1 89 ? 6.483 8.865 -9.564 1.00 80.81 89 PRO A CA 1
ATOM 697 C C . PRO A 1 89 ? 7.900 9.402 -9.348 1.00 80.81 89 PRO A C 1
ATOM 699 O O . PRO A 1 89 ? 8.274 10.418 -9.937 1.00 80.81 89 PRO A O 1
ATOM 702 N N . GLU A 1 90 ? 8.684 8.725 -8.514 1.00 72.69 90 GLU A N 1
ATOM 703 C CA . GLU A 1 90 ? 10.067 9.102 -8.217 1.00 72.69 90 GLU A CA 1
ATOM 704 C C . GLU A 1 90 ? 11.002 7.902 -8.394 1.00 72.69 90 GLU A C 1
ATOM 706 O O . GLU A 1 90 ? 10.879 6.884 -7.717 1.00 72.69 90 GLU A O 1
ATOM 711 N N . GLN A 1 91 ? 11.981 8.033 -9.295 1.00 69.44 91 GLN A N 1
ATOM 712 C CA . GLN A 1 91 ? 12.980 6.987 -9.563 1.00 69.44 91 GLN A CA 1
ATOM 713 C C . GLN A 1 91 ? 13.858 6.684 -8.344 1.00 69.44 91 GLN A C 1
ATOM 715 O O . GLN A 1 91 ? 14.306 5.558 -8.164 1.00 69.44 91 GLN A O 1
ATOM 720 N N . SER A 1 92 ? 14.108 7.678 -7.486 1.00 65.94 92 SER A N 1
ATOM 721 C CA . SER A 1 92 ? 14.949 7.524 -6.293 1.00 65.94 92 SER A CA 1
ATOM 722 C C . SER A 1 92 ? 14.398 6.528 -5.272 1.00 65.94 92 SER A C 1
ATOM 724 O O . SER A 1 92 ? 15.146 6.120 -4.382 1.00 65.94 92 SER A O 1
ATOM 726 N N . MET A 1 93 ? 13.123 6.150 -5.395 1.00 67.25 93 MET A N 1
ATOM 727 C CA . MET A 1 93 ? 12.477 5.159 -4.538 1.00 67.25 93 MET A CA 1
ATOM 728 C C . MET A 1 93 ? 12.734 3.720 -4.992 1.00 67.25 93 MET A C 1
ATOM 730 O O . MET A 1 93 ? 12.441 2.806 -4.239 1.00 67.25 93 MET A O 1
ATOM 734 N N . VAL A 1 94 ? 13.336 3.495 -6.165 1.00 69.25 94 VAL A N 1
ATOM 735 C CA . VAL A 1 94 ? 13.620 2.151 -6.678 1.00 69.25 94 VAL A CA 1
ATOM 736 C C . VAL A 1 94 ? 15.128 1.929 -6.784 1.00 69.25 94 VAL A C 1
ATOM 738 O O . VAL A 1 94 ? 15.861 2.740 -7.351 1.00 69.25 94 VAL A O 1
ATOM 741 N N . ARG A 1 95 ? 15.616 0.810 -6.243 1.00 67.81 95 ARG A N 1
ATOM 742 C CA . ARG A 1 95 ? 17.005 0.351 -6.388 1.00 67.81 95 ARG A CA 1
ATOM 743 C C . ARG A 1 95 ? 17.042 -1.103 -6.824 1.00 67.81 95 ARG A C 1
ATOM 745 O O . ARG A 1 95 ? 16.054 -1.815 -6.713 1.00 67.81 95 ARG A O 1
ATOM 752 N N . VAL A 1 96 ? 18.198 -1.550 -7.301 1.00 64.50 96 VAL A N 1
ATOM 753 C CA . VAL A 1 96 ? 18.457 -2.976 -7.504 1.00 64.50 96 VAL A CA 1
ATOM 754 C C . VAL A 1 96 ? 19.544 -3.438 -6.566 1.00 64.50 96 VAL A C 1
ATOM 756 O O . VAL A 1 96 ? 20.630 -2.861 -6.529 1.00 64.50 96 VAL A O 1
ATOM 759 N N . GLU A 1 97 ? 19.239 -4.502 -5.837 1.00 67.00 97 GLU A N 1
ATOM 760 C CA . GLU A 1 97 ? 20.173 -5.203 -4.972 1.00 67.00 97 GLU A CA 1
ATOM 761 C C . GLU A 1 97 ? 20.319 -6.637 -5.484 1.00 67.00 97 GLU A C 1
ATOM 763 O O . GLU A 1 97 ? 19.447 -7.485 -5.296 1.00 67.00 97 GLU A O 1
ATOM 768 N N . GLY A 1 98 ? 21.420 -6.901 -6.195 1.00 69.81 98 GLY A N 1
ATOM 769 C CA . GLY A 1 98 ? 21.624 -8.177 -6.882 1.00 69.81 98 GLY A CA 1
ATOM 770 C C . GLY A 1 98 ? 20.680 -8.336 -8.076 1.00 69.81 98 GLY A C 1
ATOM 771 O O . GLY A 1 98 ? 20.772 -7.580 -9.040 1.00 69.81 98 GLY A O 1
ATOM 772 N N . ASP A 1 99 ? 19.804 -9.335 -8.018 1.00 62.66 99 ASP A N 1
ATOM 773 C CA . ASP A 1 99 ? 18.765 -9.641 -9.008 1.00 62.66 99 ASP A CA 1
ATOM 774 C C . ASP A 1 99 ? 17.368 -9.137 -8.602 1.00 62.66 99 ASP A C 1
ATOM 776 O O . ASP A 1 99 ? 16.403 -9.348 -9.338 1.00 62.66 99 ASP A O 1
ATOM 780 N N . LYS A 1 100 ? 17.253 -8.446 -7.460 1.00 59.16 100 LYS A N 1
ATOM 781 C CA . LYS A 1 100 ? 15.981 -7.962 -6.914 1.00 59.16 100 LYS A CA 1
ATOM 782 C C . LYS A 1 100 ? 15.822 -6.461 -7.084 1.00 59.16 100 LYS A C 1
ATOM 784 O O . LYS A 1 100 ? 16.760 -5.698 -6.854 1.00 59.16 100 LYS A O 1
ATOM 789 N N . VAL A 1 101 ? 14.609 -6.040 -7.428 1.00 62.50 101 VAL A N 1
ATOM 790 C CA . VAL A 1 101 ? 14.201 -4.637 -7.356 1.00 62.50 101 VAL A CA 1
ATOM 791 C C . VAL A 1 101 ? 13.716 -4.373 -5.934 1.00 62.50 101 VAL A C 1
ATOM 793 O O . VAL A 1 101 ? 12.797 -5.028 -5.459 1.00 62.50 101 VAL A O 1
ATOM 796 N N . VAL A 1 102 ? 14.358 -3.436 -5.248 1.00 63.47 102 VAL A N 1
ATOM 797 C CA . VAL A 1 102 ? 14.039 -3.048 -3.875 1.00 63.47 102 VAL A CA 1
ATOM 798 C C . VAL A 1 102 ? 13.435 -1.653 -3.891 1.00 63.47 102 VAL A C 1
ATOM 800 O O . VAL A 1 102 ? 14.036 -0.711 -4.418 1.00 63.47 102 VAL A O 1
ATOM 803 N N . SER A 1 103 ? 12.251 -1.529 -3.298 1.00 60.56 103 SER A N 1
ATOM 804 C CA . SER A 1 103 ? 11.641 -0.242 -2.994 1.00 60.56 103 SER A CA 1
ATOM 805 C C . SER A 1 103 ? 12.214 0.334 -1.701 1.00 60.56 103 SER A C 1
ATOM 807 O O . SER A 1 103 ? 12.298 -0.335 -0.671 1.00 60.56 103 SER A O 1
ATOM 809 N N . TYR A 1 104 ? 12.562 1.613 -1.746 1.00 58.78 104 TYR A N 1
ATOM 810 C CA . TYR A 1 104 ? 12.757 2.454 -0.580 1.00 58.78 104 TYR A CA 1
ATOM 811 C C . TYR A 1 104 ? 11.720 3.561 -0.646 1.00 58.78 104 TYR A C 1
ATOM 813 O O . TYR A 1 104 ? 12.027 4.684 -1.052 1.00 58.78 104 TYR A O 1
ATOM 821 N N . GLY A 1 105 ? 10.490 3.245 -0.242 1.00 53.53 105 GLY A N 1
ATOM 822 C CA . GLY A 1 105 ? 9.456 4.243 -0.008 1.00 53.53 105 GLY A CA 1
ATOM 823 C C . GLY A 1 105 ? 10.004 5.372 0.870 1.00 53.53 105 GLY A C 1
ATOM 824 O O . GLY A 1 105 ? 10.177 5.232 2.085 1.00 53.53 105 GLY A O 1
ATOM 825 N N . GLY A 1 106 ? 10.316 6.510 0.250 1.00 52.59 106 GLY A N 1
ATOM 826 C CA . GLY A 1 106 ? 10.692 7.737 0.936 1.00 52.59 106 GLY A CA 1
ATOM 827 C C . GLY A 1 106 ? 9.439 8.324 1.560 1.00 52.59 106 GLY A C 1
ATOM 828 O O . GLY A 1 106 ? 8.763 9.140 0.946 1.00 52.59 106 GLY A O 1
ATOM 829 N N . VAL A 1 107 ? 9.074 7.851 2.746 1.00 55.25 107 VAL A N 1
ATOM 830 C CA . VAL A 1 107 ? 7.748 8.146 3.290 1.00 55.25 107 VAL A CA 1
ATOM 831 C C . VAL A 1 107 ? 7.794 9.423 4.119 1.00 55.25 107 VAL A C 1
ATOM 833 O O . VAL A 1 107 ? 8.571 9.504 5.080 1.00 55.25 107 VAL A O 1
ATOM 836 N N . PRO A 1 108 ? 6.964 10.427 3.792 1.00 62.22 108 PRO A N 1
ATOM 837 C CA . PRO A 1 108 ? 6.821 11.589 4.645 1.00 62.22 108 PRO A CA 1
ATOM 838 C C . PRO A 1 108 ? 6.126 11.196 5.950 1.00 62.22 108 PRO A C 1
ATOM 840 O O . PRO A 1 108 ? 5.211 10.379 5.978 1.00 62.22 108 PRO A O 1
ATOM 843 N N . PHE A 1 109 ? 6.535 11.821 7.050 1.00 66.94 109 PHE A N 1
ATOM 844 C CA . PHE A 1 109 ? 5.787 11.751 8.299 1.00 66.94 109 PHE A CA 1
ATOM 845 C C . PHE A 1 109 ? 4.346 12.227 8.058 1.00 66.94 109 PHE A C 1
ATOM 847 O O . PHE A 1 109 ? 4.136 13.384 7.687 1.00 66.94 109 PHE A O 1
ATOM 854 N N . PHE A 1 110 ? 3.364 11.346 8.259 1.00 74.56 110 PHE A N 1
ATOM 855 C CA . PHE A 1 110 ? 1.957 11.698 8.100 1.00 74.56 110 PHE A CA 1
ATOM 856 C C . PHE A 1 110 ? 1.452 12.411 9.356 1.00 74.56 110 PHE A C 1
ATOM 858 O O . PHE A 1 110 ? 1.448 11.811 10.437 1.00 74.56 110 PHE A O 1
ATOM 865 N N . PRO A 1 111 ? 1.033 13.683 9.257 1.00 75.38 111 PRO A N 1
ATOM 866 C CA . PRO A 1 111 ? 0.521 14.395 10.411 1.00 75.38 111 PRO A CA 1
ATOM 867 C C . PRO A 1 111 ? -0.778 13.749 10.917 1.00 75.38 111 PRO A C 1
ATOM 869 O O . PRO A 1 111 ? -1.610 13.266 10.152 1.00 75.38 111 PRO A O 1
ATOM 872 N N . ILE A 1 112 ? -0.940 13.744 12.243 1.00 75.50 112 ILE A N 1
ATOM 873 C CA . ILE A 1 112 ? -2.030 13.061 12.962 1.00 75.50 112 ILE A CA 1
ATOM 874 C C . ILE A 1 112 ? -3.419 13.471 12.440 1.00 75.50 112 ILE A C 1
ATOM 876 O O . ILE A 1 112 ? -4.315 12.634 12.320 1.00 75.50 112 ILE A O 1
ATOM 880 N N . ASN A 1 113 ? -3.575 14.735 12.040 1.00 79.25 113 ASN A N 1
ATOM 881 C CA . ASN A 1 113 ? -4.819 15.294 11.509 1.00 79.25 113 ASN A CA 1
ATOM 882 C C . ASN A 1 113 ? -5.343 14.595 10.237 1.00 79.25 113 ASN A C 1
ATOM 884 O O . ASN A 1 113 ? -6.522 14.735 9.907 1.00 79.25 113 ASN A O 1
ATOM 888 N N . TYR A 1 114 ? -4.511 13.823 9.528 1.00 78.69 114 TYR A N 1
ATOM 889 C CA . TYR A 1 114 ? -4.944 13.002 8.393 1.00 78.69 114 TYR A CA 1
ATOM 890 C C . TYR A 1 114 ? -5.866 11.853 8.814 1.00 78.69 114 TYR A C 1
ATOM 892 O O . TYR A 1 114 ? -6.729 11.438 8.038 1.00 78.69 114 TYR A O 1
ATOM 900 N N . PHE A 1 115 ? -5.734 11.392 10.057 1.00 81.88 115 PHE A N 1
ATOM 901 C CA . PHE A 1 115 ? -6.424 10.221 10.591 1.00 81.88 115 PHE A CA 1
ATOM 902 C C . PHE A 1 115 ? -7.580 10.588 11.546 1.00 81.88 115 PHE A C 1
ATOM 904 O O . PHE A 1 115 ? -8.521 9.814 11.699 1.00 81.88 115 PHE A O 1
ATOM 911 N N . GLU A 1 116 ? -7.562 11.779 12.157 1.00 77.69 116 GLU A N 1
ATOM 912 C CA . GLU A 1 116 ? -8.532 12.214 13.188 1.00 77.69 116 GLU A CA 1
ATOM 913 C C . GLU A 1 116 ? -9.999 12.255 12.725 1.00 77.69 116 GLU A C 1
ATOM 915 O O . GLU A 1 116 ? -10.916 12.158 13.538 1.00 77.69 116 GLU A O 1
ATOM 920 N N . GLN A 1 117 ? -10.249 12.390 11.421 1.00 76.88 117 GLN A N 1
ATOM 921 C CA . GLN A 1 117 ? -11.603 12.558 10.873 1.00 76.88 117 GLN A CA 1
ATOM 922 C C . GLN A 1 117 ? -12.404 11.248 10.757 1.00 76.88 117 GLN A C 1
ATOM 924 O O . GLN A 1 117 ? -13.541 11.267 10.265 1.00 76.88 117 GLN A O 1
ATOM 929 N N . GLY A 1 118 ? -11.823 10.139 11.214 1.00 85.12 118 GLY A N 1
ATOM 930 C CA . GLY A 1 118 ? -12.397 8.801 11.189 1.00 85.12 118 GLY A CA 1
ATOM 931 C C . GLY A 1 118 ? -12.507 8.180 9.797 1.00 85.12 118 GLY A C 1
ATOM 932 O O . GLY A 1 118 ? -12.200 8.815 8.787 1.00 85.12 118 GLY A O 1
ATOM 933 N N . GLY A 1 119 ? -12.972 6.931 9.763 1.00 91.69 119 GLY A N 1
ATOM 934 C CA . GLY A 1 119 ? -13.010 6.101 8.556 1.00 91.69 119 GLY A CA 1
ATOM 935 C C . GLY A 1 119 ? -11.788 5.194 8.412 1.00 91.69 119 GLY A C 1
ATOM 936 O O . GLY A 1 119 ? -10.830 5.298 9.182 1.00 91.69 119 GLY A O 1
ATOM 937 N N . ASP A 1 120 ? -11.851 4.291 7.439 1.00 94.19 120 ASP A N 1
ATOM 938 C CA . ASP A 1 120 ? -10.780 3.341 7.151 1.00 94.19 120 ASP A CA 1
ATOM 939 C C . ASP A 1 120 ? -9.657 4.034 6.376 1.00 94.19 120 ASP A C 1
ATOM 941 O O . ASP A 1 120 ? -9.901 4.915 5.547 1.00 94.19 120 ASP A O 1
ATOM 945 N N . ILE A 1 121 ? -8.420 3.631 6.643 1.00 94.00 121 ILE A N 1
ATOM 946 C CA . ILE A 1 121 ? -7.211 4.177 6.032 1.00 94.00 121 ILE A CA 1
ATOM 947 C C . ILE A 1 121 ? -6.581 3.101 5.161 1.00 94.00 121 ILE A C 1
ATOM 949 O O . ILE A 1 121 ? -6.458 1.947 5.567 1.00 94.00 121 ILE A O 1
ATOM 953 N N . ILE A 1 122 ? -6.170 3.486 3.959 1.00 94.75 122 ILE A N 1
ATOM 954 C CA . ILE A 1 122 ? -5.503 2.607 3.006 1.00 94.75 122 ILE A CA 1
ATOM 955 C C . ILE A 1 122 ? -4.167 3.243 2.658 1.00 94.75 122 ILE A C 1
ATOM 957 O O . ILE A 1 122 ? -4.118 4.252 1.955 1.00 94.75 122 ILE A O 1
ATOM 961 N N . ASP A 1 123 ? -3.100 2.650 3.167 1.00 93.38 123 ASP A N 1
ATOM 962 C CA . ASP A 1 123 ? -1.732 2.958 2.783 1.00 93.38 123 ASP A CA 1
ATOM 963 C C . ASP A 1 123 ? -1.344 2.055 1.619 1.00 93.38 123 ASP A C 1
ATOM 965 O O . ASP A 1 123 ? -1.434 0.831 1.724 1.00 93.38 123 ASP A O 1
ATOM 969 N N . TRP A 1 124 ? -0.999 2.642 0.479 1.00 93.25 124 TRP A N 1
ATOM 970 C CA . TRP A 1 124 ? -0.777 1.878 -0.737 1.00 93.25 124 TRP A CA 1
ATOM 971 C C . TRP A 1 124 ? 0.438 2.358 -1.511 1.00 93.25 124 TRP A C 1
ATOM 973 O O . TRP A 1 124 ? 0.765 3.544 -1.513 1.00 93.25 124 TRP A O 1
ATOM 983 N N . HIS A 1 125 ? 1.058 1.438 -2.242 1.00 91.75 125 HIS A N 1
ATOM 984 C CA . HIS A 1 125 ? 2.049 1.758 -3.261 1.00 91.75 125 HIS A CA 1
ATOM 985 C C . HIS A 1 125 ? 2.083 0.685 -4.357 1.00 91.75 125 HIS A C 1
ATOM 987 O O . HIS A 1 125 ? 1.511 -0.399 -4.216 1.00 91.75 125 HIS A O 1
ATOM 993 N N . SER A 1 126 ? 2.686 1.013 -5.497 1.00 90.56 126 SER A N 1
ATOM 994 C CA . SER A 1 126 ? 2.854 0.103 -6.628 1.00 90.56 126 SER A CA 1
ATOM 995 C C . SER A 1 126 ? 4.140 -0.701 -6.495 1.00 90.56 126 SER A C 1
ATOM 997 O O . SER A 1 126 ? 5.194 -0.090 -6.438 1.00 90.56 126 SER A O 1
ATOM 999 N N . HIS A 1 127 ? 4.107 -2.027 -6.583 1.00 85.50 127 HIS A N 1
ATOM 1000 C CA . HIS A 1 127 ? 5.344 -2.808 -6.592 1.00 85.50 127 HIS A CA 1
ATOM 1001 C C . HIS A 1 127 ? 5.840 -3.013 -8.042 1.00 85.50 127 HIS A C 1
ATOM 1003 O O . HIS A 1 127 ? 5.134 -3.635 -8.850 1.00 85.50 127 HIS A O 1
ATOM 1009 N N . PRO A 1 128 ? 7.009 -2.459 -8.427 1.00 75.31 128 PRO A N 1
ATOM 1010 C CA . PRO A 1 128 ? 7.440 -2.380 -9.823 1.00 75.31 128 PRO A CA 1
ATOM 1011 C C . PRO A 1 128 ? 7.849 -3.732 -10.423 1.00 75.31 128 PRO A C 1
ATOM 1013 O O . PRO A 1 128 ? 7.678 -3.919 -11.625 1.00 75.31 128 PRO A O 1
ATOM 1016 N N . ASP A 1 129 ? 8.347 -4.673 -9.619 1.00 69.31 129 ASP A N 1
ATOM 1017 C CA . ASP A 1 129 ? 8.732 -6.021 -10.076 1.00 69.31 129 ASP A CA 1
ATOM 1018 C C . ASP A 1 129 ? 7.534 -6.961 -10.314 1.00 69.31 129 ASP A C 1
ATOM 1020 O O . ASP A 1 129 ? 7.668 -8.008 -10.945 1.00 69.31 129 ASP A O 1
ATOM 1024 N N . GLY A 1 130 ? 6.345 -6.580 -9.839 1.00 66.69 130 GLY A N 1
ATOM 1025 C CA . GLY A 1 130 ? 5.145 -7.387 -9.955 1.00 66.69 130 GLY A CA 1
ATOM 1026 C C . GLY A 1 130 ? 4.984 -8.546 -8.960 1.00 66.69 130 GLY A C 1
ATOM 1027 O O . GLY A 1 130 ? 4.048 -9.358 -9.086 1.00 66.69 130 GLY A O 1
ATOM 1028 N N . GLU A 1 131 ? 5.838 -8.636 -7.955 1.00 74.69 131 GLU A N 1
ATOM 1029 C CA . GLU A 1 131 ? 5.696 -9.584 -6.863 1.00 74.69 131 GLU A CA 1
ATOM 1030 C C . GLU A 1 131 ? 4.761 -9.040 -5.777 1.00 74.69 131 GLU A C 1
ATOM 1032 O O . GLU A 1 131 ? 4.716 -7.853 -5.489 1.00 74.69 131 GLU A O 1
ATOM 1037 N N . GLY A 1 132 ? 3.944 -9.925 -5.198 1.00 74.94 132 GLY A N 1
ATOM 1038 C CA . GLY A 1 132 ? 3.007 -9.583 -4.117 1.00 74.94 132 GLY A CA 1
ATOM 1039 C C . GLY A 1 132 ? 3.606 -9.754 -2.724 1.00 74.94 132 GLY A C 1
ATOM 1040 O O . GLY A 1 132 ? 2.854 -9.972 -1.774 1.00 74.94 132 GLY A O 1
ATOM 1041 N N . ASN A 1 133 ? 4.934 -9.759 -2.638 1.00 79.94 133 ASN A N 1
ATOM 1042 C CA . ASN A 1 133 ? 5.693 -10.005 -1.422 1.00 79.94 133 ASN A CA 1
ATOM 1043 C C . ASN A 1 133 ? 6.072 -8.664 -0.791 1.00 79.94 133 ASN A C 1
ATOM 1045 O O . ASN A 1 133 ? 6.271 -7.686 -1.500 1.00 79.94 133 ASN A O 1
ATOM 1049 N N . LEU A 1 134 ? 6.162 -8.629 0.536 1.00 80.38 134 LEU A N 1
ATOM 1050 C CA . LEU A 1 134 ? 6.613 -7.445 1.262 1.00 80.38 134 LEU A CA 1
ATOM 1051 C C . LEU A 1 134 ? 8.128 -7.496 1.441 1.00 80.38 134 LEU A C 1
ATOM 1053 O O . LEU A 1 134 ? 8.672 -8.530 1.833 1.00 80.38 134 LEU A O 1
ATOM 1057 N N . SER A 1 135 ? 8.786 -6.371 1.202 1.00 78.88 135 SER A N 1
ATOM 1058 C CA . SER A 1 135 ? 10.179 -6.128 1.558 1.00 78.88 135 SER A CA 1
ATOM 1059 C C . SER A 1 135 ? 10.317 -5.676 3.019 1.00 78.88 135 SER A C 1
ATOM 1061 O O . SER A 1 135 ? 9.356 -5.227 3.651 1.00 78.88 135 SER A O 1
ATOM 1063 N N . ASP A 1 136 ? 11.538 -5.717 3.560 1.00 78.81 136 ASP A N 1
ATOM 1064 C CA . ASP A 1 136 ? 11.848 -5.119 4.868 1.00 78.81 136 ASP A CA 1
ATOM 1065 C C . ASP A 1 136 ? 11.478 -3.623 4.906 1.00 78.81 136 ASP A C 1
ATOM 1067 O O . ASP A 1 136 ? 10.997 -3.121 5.925 1.00 78.81 136 ASP A O 1
ATOM 1071 N N . GLY A 1 137 ? 11.652 -2.918 3.780 1.00 78.62 137 GLY A N 1
ATOM 1072 C CA . GLY A 1 137 ? 11.265 -1.517 3.615 1.00 78.62 137 GLY A CA 1
ATOM 1073 C C . GLY A 1 137 ? 9.759 -1.304 3.761 1.00 78.62 137 GLY A C 1
ATOM 1074 O O . GLY A 1 137 ? 9.340 -0.375 4.454 1.00 78.62 137 GLY A O 1
ATOM 1075 N N . ASP A 1 138 ? 8.948 -2.208 3.209 1.00 82.75 138 ASP A N 1
ATOM 1076 C CA . ASP A 1 138 ? 7.486 -2.160 3.335 1.00 82.75 138 ASP A CA 1
ATOM 1077 C C . ASP A 1 138 ? 7.035 -2.383 4.772 1.00 82.75 138 ASP A C 1
ATOM 1079 O O . ASP A 1 138 ? 6.117 -1.722 5.259 1.00 82.75 138 ASP A O 1
ATOM 1083 N N . VAL A 1 139 ? 7.704 -3.289 5.485 1.00 83.00 139 VAL A N 1
ATOM 1084 C CA . VAL A 1 139 ? 7.431 -3.543 6.901 1.00 83.00 139 VAL A CA 1
ATOM 1085 C C . VAL A 1 139 ? 7.802 -2.325 7.751 1.00 83.00 139 VAL A C 1
ATOM 1087 O O . VAL A 1 139 ? 7.033 -1.921 8.627 1.00 83.00 139 VAL A O 1
ATOM 1090 N N . GLU A 1 140 ? 8.955 -1.701 7.500 1.00 81.81 140 GLU A N 1
ATOM 1091 C CA . GLU A 1 140 ? 9.363 -0.479 8.201 1.00 81.81 140 GLU A CA 1
ATOM 1092 C C . GLU A 1 140 ? 8.432 0.704 7.900 1.00 81.81 140 GLU A C 1
ATOM 1094 O O . GLU A 1 140 ? 8.083 1.462 8.812 1.00 81.81 140 GLU A O 1
ATOM 1099 N N . HIS A 1 141 ? 7.988 0.844 6.650 1.00 82.69 141 HIS A N 1
ATOM 1100 C CA . HIS A 1 141 ? 6.969 1.811 6.239 1.00 82.69 141 HIS A CA 1
ATOM 1101 C C . HIS A 1 141 ? 5.649 1.575 6.977 1.00 82.69 141 HIS A C 1
ATOM 1103 O O . HIS A 1 141 ? 5.123 2.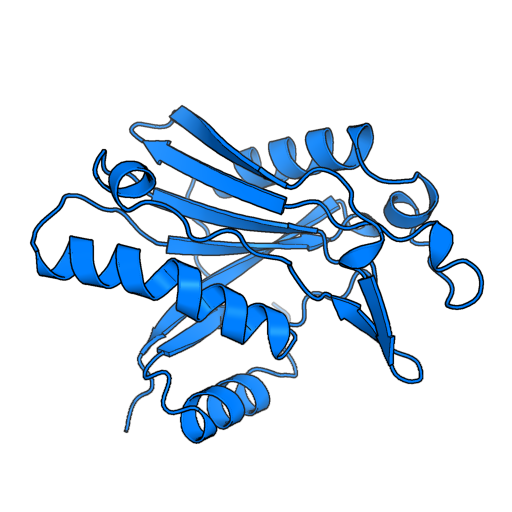476 7.635 1.00 82.69 141 HIS A O 1
ATOM 1109 N N . MET A 1 142 ? 5.184 0.327 6.987 1.00 85.56 142 MET A N 1
ATOM 1110 C CA . MET A 1 142 ? 3.961 -0.078 7.667 1.00 85.56 142 MET A CA 1
ATOM 1111 C C . MET A 1 142 ? 3.944 0.374 9.132 1.00 85.56 142 MET A C 1
ATOM 1113 O O . MET A 1 142 ? 2.957 0.928 9.615 1.00 85.56 142 MET A O 1
ATOM 1117 N N . ILE A 1 143 ? 5.049 0.170 9.851 1.00 81.75 143 ILE A N 1
ATOM 1118 C CA . ILE A 1 143 ? 5.166 0.538 11.267 1.00 81.75 143 ILE A CA 1
ATOM 1119 C C . ILE A 1 143 ? 5.043 2.056 11.462 1.00 81.75 143 ILE A C 1
ATOM 1121 O O . ILE A 1 143 ? 4.402 2.501 12.423 1.00 81.75 143 ILE A O 1
ATOM 1125 N N . LYS A 1 144 ? 5.615 2.855 10.553 1.00 83.00 144 LYS A N 1
ATOM 1126 C CA . LYS A 1 144 ? 5.545 4.324 10.601 1.00 83.00 144 LYS A CA 1
ATOM 1127 C C . LYS A 1 144 ? 4.117 4.829 10.407 1.00 83.00 144 LYS A C 1
ATOM 1129 O O . LYS A 1 144 ? 3.721 5.740 11.131 1.00 83.00 144 LYS A O 1
ATOM 1134 N N . THR A 1 145 ? 3.336 4.222 9.515 1.00 83.75 145 THR A N 1
ATOM 1135 C CA . THR A 1 145 ? 1.918 4.580 9.325 1.00 83.75 145 THR A CA 1
ATOM 1136 C C . THR A 1 145 ? 1.026 4.019 10.435 1.00 83.75 145 THR A C 1
ATOM 1138 O O . THR A 1 145 ? 0.105 4.688 10.904 1.00 83.75 145 THR A O 1
ATOM 1141 N N . PHE A 1 146 ? 1.301 2.805 10.916 1.00 87.25 146 PHE A N 1
ATOM 1142 C CA . PHE A 1 146 ? 0.484 2.148 11.938 1.00 87.25 146 PHE A CA 1
ATOM 1143 C C . PHE A 1 146 ? 0.580 2.821 13.311 1.00 87.25 146 PHE A C 1
ATOM 1145 O O . PHE A 1 146 ? -0.423 2.917 14.018 1.00 87.25 146 PHE A O 1
ATOM 1152 N N . THR A 1 147 ? 1.762 3.310 13.695 1.00 83.75 147 THR A N 1
ATOM 1153 C CA . THR A 1 147 ? 1.994 3.939 15.007 1.00 83.75 147 THR A CA 1
ATOM 1154 C C . THR A 1 147 ? 1.013 5.086 15.319 1.00 83.75 147 THR A C 1
ATOM 1156 O O . THR A 1 147 ? 0.332 4.997 16.344 1.00 83.75 147 THR A O 1
ATOM 1159 N N . PRO A 1 148 ? 0.859 6.128 14.474 1.00 83.75 148 PRO A N 1
ATOM 1160 C CA . PRO A 1 148 ? -0.097 7.205 14.738 1.00 83.75 148 PRO A CA 1
ATOM 1161 C C . PRO A 1 148 ? -1.555 6.724 14.731 1.00 83.75 148 PRO A C 1
ATOM 1163 O O . PRO A 1 148 ? -2.339 7.156 15.575 1.00 83.75 148 PRO A O 1
ATOM 1166 N N . VAL A 1 149 ? -1.922 5.789 13.845 1.00 86.56 149 VAL A N 1
ATOM 1167 C CA . VAL A 1 149 ? -3.276 5.204 13.805 1.00 86.56 149 VAL A CA 1
ATOM 1168 C C . VAL A 1 149 ? -3.599 4.473 15.110 1.00 86.56 149 VAL A C 1
ATOM 1170 O O . VAL A 1 149 ? -4.671 4.665 15.684 1.00 86.56 149 VAL A O 1
ATOM 1173 N N . LYS A 1 150 ? -2.658 3.670 15.618 1.00 87.25 150 LYS A N 1
ATOM 1174 C CA . LYS A 1 150 ? -2.797 2.960 16.893 1.00 87.25 150 LYS A CA 1
ATOM 1175 C C . LYS A 1 150 ? -2.959 3.931 18.059 1.00 87.25 150 LYS A C 1
ATOM 1177 O O . LYS A 1 150 ? -3.872 3.750 18.860 1.00 87.25 150 LYS A O 1
ATOM 1182 N N . MET A 1 151 ? -2.114 4.962 18.131 1.00 85.81 151 MET A N 1
ATOM 1183 C CA . MET A 1 151 ? -2.199 5.987 19.177 1.00 85.81 151 MET A CA 1
ATOM 1184 C C . MET A 1 151 ? -3.574 6.662 19.186 1.00 85.81 151 MET A C 1
ATOM 1186 O O . MET A 1 151 ? -4.183 6.802 20.242 1.00 85.81 151 MET A O 1
ATOM 1190 N N . LEU A 1 152 ? -4.103 7.023 18.015 1.00 87.12 152 LEU A N 1
ATOM 1191 C CA . LEU A 1 152 ? -5.429 7.628 17.904 1.00 87.12 152 LEU A CA 1
ATOM 1192 C C . LEU A 1 152 ? -6.553 6.684 18.344 1.00 87.12 152 LEU A C 1
ATOM 1194 O O . LEU A 1 152 ? -7.443 7.116 19.079 1.00 87.12 152 LEU A O 1
ATOM 1198 N N . LYS A 1 153 ? -6.494 5.400 17.963 1.00 87.62 153 LYS A N 1
ATOM 1199 C CA . LYS A 1 153 ? -7.440 4.380 18.450 1.00 87.62 153 LYS A CA 1
ATOM 1200 C C . LYS A 1 153 ? -7.403 4.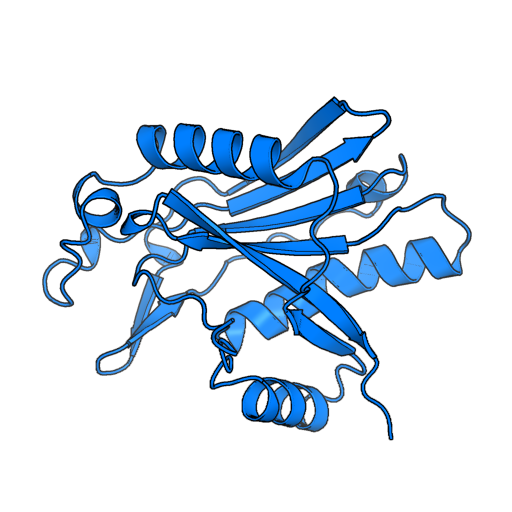269 19.980 1.00 87.62 153 LYS A C 1
ATOM 1202 O O . LYS A 1 153 ? -8.451 4.253 20.617 1.00 87.62 153 LYS A O 1
ATOM 1207 N N . GLU A 1 154 ? -6.211 4.244 20.580 1.00 89.19 154 GLU A N 1
ATOM 1208 C CA . GLU A 1 154 ? -6.023 4.176 22.041 1.00 89.19 154 GLU A CA 1
ATOM 1209 C C . GLU A 1 154 ? -6.522 5.438 22.765 1.00 89.19 154 GLU A C 1
ATOM 1211 O O . GLU A 1 154 ? -7.006 5.355 23.892 1.00 89.19 154 GLU A O 1
ATOM 1216 N N . MET A 1 155 ? -6.467 6.596 22.104 1.00 88.94 155 MET A N 1
ATOM 1217 C CA . MET A 1 155 ? -7.021 7.862 22.595 1.00 88.94 155 MET A CA 1
ATOM 1218 C C . MET A 1 155 ? -8.542 7.993 22.386 1.00 88.94 155 MET A C 1
ATOM 1220 O O . MET A 1 155 ? -9.122 9.007 22.770 1.00 88.94 155 MET A O 1
ATOM 1224 N N . GLY A 1 156 ? -9.197 6.992 21.788 1.00 87.62 156 GLY A N 1
ATOM 1225 C CA . GLY A 1 156 ? -10.645 6.975 21.564 1.00 87.62 156 GLY A CA 1
ATOM 1226 C C . GLY A 1 156 ? -11.117 7.766 20.342 1.00 87.62 156 GLY A C 1
ATOM 1227 O O . GLY A 1 156 ? -12.312 8.039 20.222 1.00 87.62 156 GLY A O 1
ATOM 1228 N N . TYR A 1 157 ? -10.216 8.133 19.425 1.00 86.50 157 TYR A N 1
ATOM 1229 C CA . TYR A 1 157 ? -10.620 8.722 18.147 1.00 86.50 157 TYR A CA 1
ATOM 1230 C C . TYR A 1 157 ? -11.288 7.662 17.261 1.00 86.50 157 TYR A C 1
ATOM 1232 O O . TYR A 1 157 ? -10.877 6.498 17.277 1.00 86.50 157 TYR A O 1
ATOM 1240 N N . PRO A 1 158 ? -12.283 8.042 16.440 1.00 86.00 158 PRO A N 1
ATOM 1241 C CA . PRO A 1 158 ? -13.070 7.111 15.632 1.00 86.00 158 PRO A CA 1
ATOM 1242 C C . PRO A 1 158 ? -12.331 6.664 14.356 1.00 86.00 158 PRO A C 1
ATOM 1244 O O . PRO A 1 158 ? -12.888 6.711 13.259 1.00 86.00 158 PRO A O 1
ATOM 1247 N N . VAL A 1 159 ? -11.063 6.269 14.473 1.00 88.06 159 VAL A N 1
ATOM 1248 C CA . VAL A 1 159 ? -10.260 5.775 13.347 1.00 88.06 159 VAL 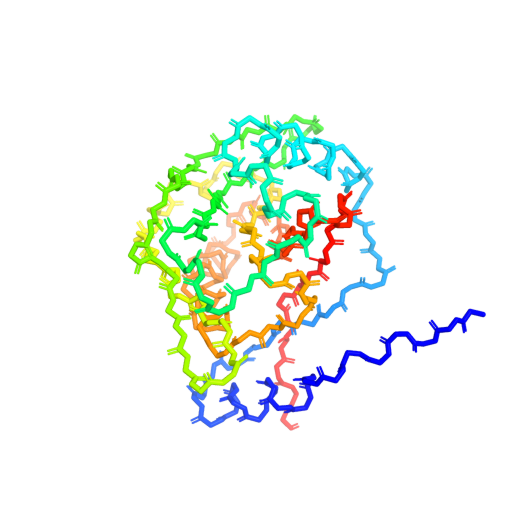A CA 1
ATOM 1249 C C . VAL A 1 159 ? -10.684 4.346 13.015 1.00 88.06 159 VAL A C 1
ATOM 1251 O O . VAL A 1 159 ? -10.730 3.491 13.901 1.00 88.06 159 VAL A O 1
ATOM 1254 N N . GLY A 1 160 ? -10.999 4.100 11.744 1.00 89.50 160 GLY A N 1
ATOM 1255 C CA . GLY A 1 160 ? -11.374 2.787 11.226 1.00 89.50 160 GLY A CA 1
ATOM 1256 C C . GLY A 1 160 ? -10.180 1.845 11.097 1.00 89.50 160 GLY A C 1
ATOM 1257 O O . GLY A 1 160 ? -9.151 1.996 11.762 1.00 89.50 160 GLY A O 1
ATOM 1258 N N . GLU A 1 161 ? -10.303 0.832 10.252 1.00 91.81 161 GLU A N 1
ATOM 1259 C CA . GLU A 1 161 ? -9.217 -0.107 9.999 1.00 91.81 161 GLU A CA 1
ATOM 1260 C C . GLU A 1 161 ? -8.121 0.474 9.109 1.00 91.81 161 GLU A C 1
ATOM 1262 O O . GLU A 1 161 ? -8.368 1.308 8.241 1.00 91.81 161 GLU A O 1
ATOM 1267 N N . LEU A 1 162 ? -6.886 0.033 9.360 1.00 92.69 162 LEU A N 1
ATOM 1268 C CA . LEU A 1 162 ? -5.735 0.359 8.526 1.00 92.69 162 LEU A CA 1
ATOM 1269 C C . LEU A 1 162 ? -5.423 -0.829 7.627 1.00 92.69 162 LEU A C 1
ATOM 1271 O O . LEU A 1 162 ? -5.144 -1.928 8.109 1.00 92.69 162 LEU A O 1
ATOM 1275 N N . TYR A 1 163 ? -5.424 -0.576 6.327 1.00 93.94 163 TYR A N 1
ATOM 1276 C CA . TYR A 1 163 ? -5.035 -1.525 5.302 1.00 93.94 163 TYR A CA 1
ATOM 1277 C C . TYR A 1 163 ? -3.734 -1.077 4.652 1.00 93.94 163 TYR A C 1
ATOM 1279 O O . TYR A 1 163 ? -3.569 0.098 4.335 1.00 93.94 163 TYR A O 1
ATOM 1287 N N . PHE A 1 164 ? -2.849 -2.036 4.410 1.00 93.12 164 PHE A N 1
ATOM 1288 C CA . PHE A 1 164 ? -1.667 -1.861 3.577 1.00 93.12 164 PHE A CA 1
ATOM 1289 C C . PHE A 1 164 ? -1.901 -2.574 2.255 1.00 93.12 164 PHE A C 1
ATOM 1291 O O . PHE A 1 164 ? -2.330 -3.731 2.244 1.00 93.12 164 PHE A O 1
ATOM 1298 N N . VAL A 1 165 ? -1.674 -1.887 1.143 1.00 93.75 165 VAL A N 1
ATOM 1299 C CA . VAL A 1 165 ? -2.036 -2.377 -0.184 1.00 93.75 165 VAL A CA 1
ATOM 1300 C C . VAL A 1 165 ? -0.857 -2.283 -1.136 1.00 93.75 165 VAL A C 1
ATOM 1302 O O . VAL A 1 165 ? -0.415 -1.196 -1.494 1.00 93.75 165 VAL A O 1
ATOM 1305 N N . LEU A 1 166 ? -0.411 -3.441 -1.615 1.00 92.50 166 LEU A N 1
ATOM 1306 C CA . LEU A 1 166 ? 0.529 -3.529 -2.727 1.00 92.50 166 LEU A CA 1
ATOM 1307 C C . LEU A 1 166 ? -0.261 -3.615 -4.026 1.00 92.50 166 LEU A C 1
ATOM 1309 O O . LEU A 1 166 ? -0.979 -4.591 -4.251 1.00 92.50 166 LEU A O 1
ATOM 1313 N N . TYR A 1 167 ? -0.149 -2.613 -4.889 1.00 93.56 167 TYR A N 1
ATOM 1314 C CA . TYR A 1 167 ? -0.708 -2.674 -6.234 1.00 93.56 167 TYR A CA 1
ATOM 1315 C C . TYR A 1 167 ? 0.314 -3.271 -7.203 1.00 93.56 167 TYR A C 1
ATOM 1317 O O . TYR A 1 167 ? 1.454 -2.825 -7.258 1.00 93.56 167 TYR A O 1
ATOM 1325 N N . LEU A 1 168 ? -0.092 -4.272 -7.985 1.00 92.12 168 LEU A N 1
ATOM 1326 C CA . LEU A 1 168 ? 0.764 -4.996 -8.924 1.00 92.12 168 LEU A CA 1
ATOM 1327 C C . LEU A 1 168 ? 0.430 -4.573 -10.363 1.00 92.12 168 LEU A C 1
ATOM 1329 O O . LEU A 1 168 ? -0.527 -5.107 -10.939 1.00 92.12 168 LEU A O 1
ATOM 1333 N N . PRO A 1 169 ? 1.203 -3.663 -10.989 1.00 90.94 169 PRO A N 1
ATOM 1334 C CA . PRO A 1 169 ? 0.787 -2.994 -12.224 1.00 90.94 169 PRO A CA 1
ATOM 1335 C C . PRO A 1 169 ? 0.537 -3.942 -13.400 1.00 90.94 169 PRO A C 1
ATOM 1337 O O . PRO A 1 169 ? -0.529 -3.904 -14.009 1.00 90.94 169 PRO A O 1
ATOM 1340 N N . HIS A 1 170 ? 1.463 -4.864 -13.665 1.00 89.31 170 HIS A N 1
ATOM 1341 C CA . HIS A 1 170 ? 1.326 -5.878 -14.719 1.00 89.31 170 HIS A CA 1
ATOM 1342 C C . HIS A 1 170 ? 0.114 -6.819 -14.531 1.00 89.31 170 HIS A C 1
ATOM 1344 O O . HIS A 1 170 ? 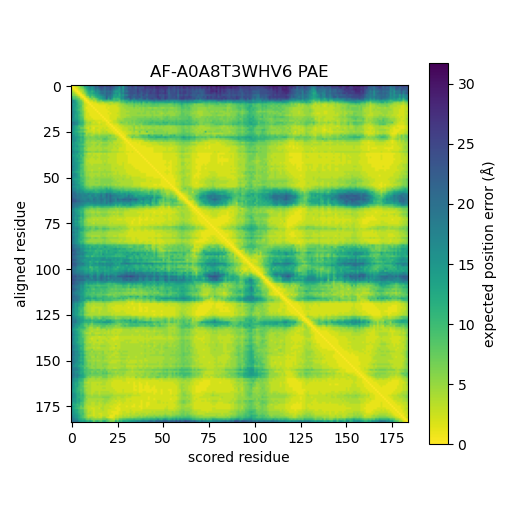-0.454 -7.301 -15.511 1.00 89.31 170 HIS A O 1
ATOM 1350 N N . LYS A 1 171 ? -0.326 -7.050 -13.284 1.00 91.50 171 LYS A N 1
ATOM 1351 C CA . LYS A 1 171 ? -1.494 -7.886 -12.940 1.00 91.50 171 LYS A CA 1
ATOM 1352 C C . LYS A 1 171 ? -2.798 -7.099 -12.826 1.00 91.50 171 LYS A C 1
ATOM 1354 O O . LYS A 1 171 ? -3.852 -7.729 -12.795 1.00 91.50 171 LYS A O 1
ATOM 1359 N N . ARG A 1 172 ? -2.740 -5.763 -12.745 1.00 92.69 172 ARG A N 1
ATOM 1360 C CA . ARG A 1 172 ? -3.897 -4.875 -12.511 1.00 92.69 172 ARG A CA 1
ATOM 1361 C C . ARG A 1 172 ? -4.711 -5.284 -11.283 1.00 92.69 172 ARG A C 1
ATOM 1363 O O . ARG A 1 172 ? -5.942 -5.308 -11.293 1.00 92.69 172 ARG A O 1
ATOM 1370 N N . ASN A 1 173 ? -3.998 -5.690 -10.237 1.00 93.38 173 ASN A N 1
ATOM 1371 C CA . ASN A 1 173 ? -4.606 -6.206 -9.024 1.00 93.38 173 ASN A CA 1
ATOM 1372 C C . ASN A 1 173 ? -3.797 -5.816 -7.787 1.00 93.38 173 ASN A C 1
ATOM 1374 O O . ASN A 1 173 ? -2.589 -5.597 -7.871 1.00 93.38 173 ASN A O 1
ATOM 1378 N N . SER A 1 174 ? -4.465 -5.809 -6.643 1.00 93.75 174 SER A N 1
ATOM 1379 C CA . SER A 1 174 ? -3.911 -5.456 -5.347 1.00 93.75 174 SER A CA 1
ATOM 1380 C C . SER A 1 174 ? -3.804 -6.660 -4.415 1.00 93.75 174 SER A C 1
ATOM 1382 O O . SER A 1 174 ? -4.680 -7.526 -4.375 1.00 93.75 174 SER A O 1
ATOM 1384 N N . VAL A 1 175 ? -2.750 -6.677 -3.604 1.00 92.44 175 VAL A N 1
ATOM 1385 C CA . VAL A 1 175 ? -2.605 -7.560 -2.444 1.00 92.44 175 VAL A CA 1
ATOM 1386 C C . VAL A 1 175 ? -2.821 -6.728 -1.188 1.00 92.44 175 VAL A C 1
ATOM 1388 O O . VAL A 1 175 ? -2.258 -5.645 -1.057 1.00 92.44 175 VAL A O 1
ATOM 1391 N N . TRP A 1 176 ? -3.663 -7.225 -0.284 1.00 93.38 176 TRP A N 1
ATOM 1392 C CA . TRP A 1 176 ? -4.106 -6.495 0.899 1.00 93.38 176 TRP A CA 1
ATOM 1393 C C . TRP A 1 176 ? -3.564 -7.132 2.168 1.00 93.38 176 TRP A C 1
ATOM 1395 O O . TRP A 1 176 ? -3.672 -8.345 2.370 1.00 93.38 176 TRP A O 1
ATOM 1405 N N . PHE A 1 177 ? -3.072 -6.284 3.058 1.00 92.31 177 PHE A N 1
ATOM 1406 C CA . PHE A 1 177 ? -2.537 -6.654 4.352 1.00 92.31 177 PHE A CA 1
ATOM 1407 C C . PHE A 1 177 ? -3.201 -5.827 5.447 1.00 92.31 177 PHE A C 1
ATOM 1409 O O . PHE A 1 177 ? -3.598 -4.680 5.243 1.00 92.31 177 PHE A O 1
ATOM 1416 N N . VAL A 1 178 ? -3.306 -6.426 6.625 1.00 91.62 178 VAL A N 1
ATOM 1417 C CA . VAL A 1 178 ? -3.755 -5.766 7.851 1.00 91.62 178 VAL A CA 1
ATOM 1418 C C . VAL A 1 178 ? -2.698 -5.962 8.935 1.00 91.62 178 VAL A C 1
ATOM 1420 O O . VAL A 1 178 ? -2.086 -7.035 9.000 1.00 91.62 178 VAL A O 1
ATOM 1423 N N . PRO A 1 179 ? -2.459 -4.965 9.798 1.00 89.56 179 PRO A N 1
ATOM 1424 C CA . PRO A 1 179 ? -1.541 -5.130 10.912 1.00 89.56 179 PRO A CA 1
ATOM 1425 C C . PRO A 1 179 ? -2.108 -6.139 11.922 1.00 89.56 179 PRO A C 1
ATOM 1427 O O . PRO A 1 179 ? -3.203 -5.967 12.457 1.00 89.56 179 PRO A O 1
ATOM 1430 N N . LYS A 1 180 ? -1.346 -7.196 12.211 1.00 88.88 180 LYS A N 1
ATOM 1431 C CA . LYS A 1 180 ? -1.649 -8.190 13.248 1.00 88.88 180 LYS A CA 1
ATOM 1432 C C . LYS A 1 180 ? -0.639 -8.117 14.376 1.00 88.88 180 LYS A C 1
ATOM 1434 O O . LYS A 1 180 ? 0.550 -7.920 14.145 1.00 88.88 180 LYS A O 1
ATOM 1439 N N . LYS A 1 181 ? -1.115 -8.290 15.608 1.00 86.88 181 LYS A N 1
ATOM 1440 C CA . LYS A 1 181 ? -0.255 -8.346 16.792 1.00 86.88 181 LYS A CA 1
ATOM 1441 C C . LYS A 1 181 ? 0.621 -9.599 16.733 1.00 86.88 181 LYS A C 1
ATOM 1443 O O . LYS A 1 181 ? 0.153 -10.665 16.342 1.00 86.88 181 LYS A O 1
ATOM 1448 N N . ILE A 1 182 ? 1.876 -9.472 17.148 1.00 84.75 182 ILE A N 1
ATOM 1449 C CA . ILE A 1 182 ? 2.754 -10.622 17.373 1.00 84.75 182 ILE A CA 1
ATOM 1450 C C . ILE A 1 182 ? 2.329 -11.277 18.691 1.00 84.75 182 ILE A C 1
ATOM 1452 O O . ILE A 1 182 ? 2.422 -10.654 19.753 1.00 84.75 182 ILE A O 1
ATOM 1456 N N . GLU A 1 183 ? 1.830 -12.510 18.619 1.00 80.44 183 GLU A N 1
ATOM 1457 C CA . GLU A 1 183 ? 1.577 -13.339 19.801 1.00 80.44 183 GLU A CA 1
ATOM 1458 C C . GLU A 1 183 ? 2.924 -13.796 20.388 1.00 80.44 183 GLU A C 1
ATOM 1460 O O . GLU A 1 183 ? 3.836 -14.162 19.640 1.00 80.44 183 GLU A O 1
ATOM 1465 N N . GLN A 1 184 ? 3.068 -13.669 21.711 1.00 60.38 184 GLN A N 1
ATOM 1466 C CA . GLN A 1 184 ? 4.259 -14.077 22.466 1.00 60.38 184 GLN A CA 1
ATOM 1467 C C . GLN A 1 184 ? 4.120 -15.512 22.957 1.00 60.38 184 GLN A C 1
ATOM 1469 O O . GLN A 1 184 ? 3.000 -15.857 23.397 1.00 60.38 184 GLN A O 1
#

Solvent-accessible surface area (backbone atoms only — not comparable to full-atom values): 10747 Å² total; per-residue (Å²): 133,81,82,80,74,65,77,53,58,66,58,49,46,49,49,25,59,77,69,65,58,60,41,36,80,36,78,57,93,73,74,62,95,59,47,70,59,51,40,49,53,52,40,59,49,42,72,72,67,48,50,66,46,40,48,70,58,66,68,52,92,89,52,55,93,61,42,50,36,40,33,34,33,36,36,40,43,97,90,41,79,43,80,78,43,73,48,67,69,34,52,88,29,48,47,73,62,91,94,40,78,42,65,47,80,83,73,75,87,76,63,67,76,79,52,64,82,34,33,30,38,36,43,37,36,42,37,62,86,52,60,91,63,83,50,75,52,52,54,55,50,48,51,66,61,44,50,61,55,51,52,38,45,75,72,67,42,63,49,48,58,62,34,42,34,43,31,20,52,49,74,66,44,65,45,50,24,33,77,37,74,62,85,130

pLDDT: mean 81.46, std 14.0, range [28.64, 97.44]

Secondary structure (DSSP, 8-state):
------TTHHHHHHHHHHTT-SEEEEE-SS--TTHHHHHHHHHHHHHHHS-HHHHTT---TT-GGG--EEEEEEEEETTEEEEEEEEEEEGGGEEEETTEEEE---PPPPPGGGTTT-EEEEEEEE-TT---PPPHHHHHHHHHHHHHHHHHHHTT--EEEEEEEEEEGGGTEEEEEEEEE---

Nearest PDB structures (foldseek):
  8r0a-assembly1_A  TM=2.862E-01  e=1.717E+00  Homo sapiens
  5lj3-assembly1_A  TM=2.849E-01  e=1.516E+00  Saccharomyces cerevisiae
  5lj5-assembly1_A  TM=2.849E-01  e=1.516E+00  Saccharomyces cerevisiae
  8qpk-assembly1_A  TM=1.565E-01  e=2.071E+00  Homo sapiens

Mean predicted aligned error: 6.87 Å